Protein AF-A0A354ETJ1-F1 (afdb_monomer)

Structure (mmCIF, N/CA/C/O backbone):
data_AF-A0A354ETJ1-F1
#
_entry.id   AF-A0A354ETJ1-F1
#
loop_
_atom_site.group_PDB
_atom_site.id
_atom_site.type_symbol
_atom_site.label_atom_id
_atom_site.label_alt_id
_atom_site.label_comp_id
_atom_site.label_asym_id
_atom_site.label_entity_id
_atom_site.label_seq_id
_atom_site.pdbx_PDB_ins_code
_atom_site.Cartn_x
_atom_site.Cartn_y
_atom_site.Cartn_z
_atom_site.occupancy
_atom_site.B_iso_or_equiv
_atom_site.auth_seq_id
_atom_site.auth_comp_id
_atom_site.auth_asym_id
_atom_site.auth_atom_id
_atom_site.pdbx_PDB_model_num
ATOM 1 N N . ALA A 1 1 ? -0.574 1.636 36.560 1.00 66.94 1 ALA A N 1
ATOM 2 C CA . ALA A 1 1 ? 0.795 2.109 36.880 1.00 66.94 1 ALA A CA 1
ATOM 3 C C . ALA A 1 1 ? 1.538 2.657 35.653 1.00 66.94 1 ALA A C 1
ATOM 5 O O . ALA A 1 1 ? 1.958 3.806 35.694 1.00 66.94 1 ALA A O 1
ATOM 6 N N . VAL A 1 2 ? 1.663 1.895 34.552 1.00 75.62 2 VAL A N 1
ATOM 7 C CA . VAL A 1 2 ? 2.403 2.317 33.335 1.00 75.62 2 VAL A CA 1
ATOM 8 C C . VAL A 1 2 ? 1.869 3.621 32.722 1.00 75.62 2 VAL A C 1
ATOM 10 O O . VAL A 1 2 ? 2.660 4.523 32.442 1.00 75.62 2 VAL A O 1
ATOM 13 N N . ALA A 1 3 ? 0.542 3.750 32.593 1.00 74.56 3 ALA A N 1
ATOM 14 C CA . ALA A 1 3 ? -0.120 4.953 32.073 1.00 74.56 3 ALA A CA 1
ATOM 15 C C . ALA A 1 3 ? 0.137 6.213 32.924 1.00 74.56 3 ALA A C 1
ATOM 17 O O . ALA A 1 3 ? 0.314 7.301 32.391 1.00 74.56 3 ALA A O 1
ATOM 18 N N . ALA A 1 4 ? 0.193 6.064 34.252 1.00 79.81 4 ALA A N 1
ATOM 19 C CA . ALA A 1 4 ? 0.344 7.180 35.189 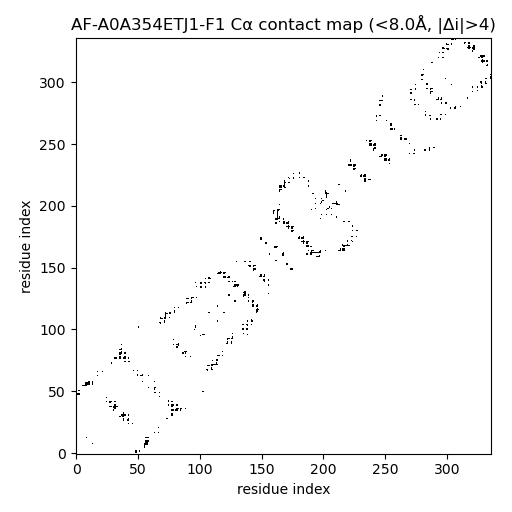1.00 79.81 4 ALA A CA 1
ATOM 20 C C . ALA A 1 4 ? 1.803 7.646 35.359 1.00 79.81 4 ALA A C 1
ATOM 22 O O . ALA A 1 4 ? 2.059 8.739 35.865 1.00 79.81 4 ALA A O 1
ATOM 23 N N . SER A 1 5 ? 2.776 6.821 34.961 1.00 81.00 5 SER A N 1
ATOM 24 C CA . SER A 1 5 ? 4.193 7.160 35.079 1.00 81.00 5 SER A CA 1
ATOM 25 C C . SER A 1 5 ? 4.581 8.262 34.091 1.00 81.00 5 SER A C 1
ATOM 27 O O . SER A 1 5 ? 4.226 8.212 32.918 1.00 81.00 5 SER A O 1
ATOM 29 N N . ARG A 1 6 ? 5.374 9.235 34.552 1.00 82.44 6 ARG A N 1
ATOM 30 C CA . ARG A 1 6 ? 5.962 10.301 33.716 1.00 82.44 6 ARG A CA 1
ATOM 31 C C . ARG A 1 6 ? 7.463 10.121 33.478 1.00 82.44 6 ARG A C 1
ATOM 33 O O . ARG A 1 6 ? 8.088 10.950 32.822 1.00 82.44 6 ARG A O 1
ATOM 40 N N . ALA A 1 7 ? 8.055 9.049 34.006 1.00 86.00 7 ALA A N 1
ATOM 41 C CA . ALA A 1 7 ? 9.491 8.814 33.907 1.00 86.00 7 ALA A CA 1
ATOM 42 C C . ALA A 1 7 ? 9.918 8.574 32.449 1.00 86.00 7 ALA A C 1
ATOM 44 O O . ALA A 1 7 ? 9.251 7.834 31.718 1.00 86.00 7 ALA A O 1
ATOM 45 N N . ARG A 1 8 ? 11.041 9.188 32.047 1.00 90.31 8 ARG A N 1
ATOM 46 C CA . ARG A 1 8 ? 11.704 8.898 30.767 1.00 90.31 8 ARG A CA 1
ATOM 47 C C . ARG A 1 8 ? 12.343 7.515 30.811 1.00 90.31 8 ARG A C 1
ATOM 49 O O . ARG A 1 8 ? 12.964 7.139 31.805 1.00 90.31 8 ARG A O 1
ATOM 56 N N . VAL A 1 9 ? 12.240 6.790 29.705 1.00 88.56 9 VAL A N 1
ATOM 57 C CA . VAL A 1 9 ? 12.810 5.453 29.537 1.00 88.56 9 VAL A CA 1
ATOM 58 C C . VAL A 1 9 ? 13.980 5.550 28.566 1.00 88.56 9 VAL A C 1
ATOM 60 O O . VAL A 1 9 ? 13.836 5.969 27.416 1.00 88.56 9 VAL A O 1
ATOM 63 N N . SER A 1 10 ? 15.173 5.201 29.047 1.00 89.12 10 SER A N 1
ATOM 64 C CA . SER A 1 10 ? 16.369 5.171 28.208 1.00 89.12 10 SER A CA 1
ATOM 65 C C . SER A 1 10 ? 16.333 3.972 27.261 1.00 89.12 10 SER A C 1
ATOM 67 O O . SER A 1 10 ? 15.730 2.944 27.565 1.00 89.12 10 SER A O 1
ATOM 69 N N . TRP A 1 11 ? 17.055 4.070 26.144 1.00 87.25 11 TRP A N 1
ATOM 70 C CA . TRP A 1 11 ? 17.150 2.990 25.156 1.00 87.25 11 TRP A CA 1
ATOM 71 C C . TRP A 1 11 ? 17.639 1.655 25.756 1.00 87.25 11 TRP A C 1
ATOM 73 O O . TRP A 1 11 ? 17.284 0.598 25.251 1.00 87.25 11 TRP A O 1
ATOM 83 N N . ARG A 1 12 ? 18.400 1.687 26.865 1.00 89.81 12 ARG A N 1
ATOM 84 C CA . ARG A 1 12 ? 18.874 0.487 27.581 1.00 89.81 12 ARG A CA 1
ATOM 85 C C . ARG A 1 12 ? 17.760 -0.271 28.305 1.00 89.81 12 ARG A C 1
ATOM 87 O O . ARG A 1 12 ? 17.848 -1.481 28.414 1.00 89.81 12 ARG A O 1
ATOM 94 N N . LYS A 1 13 ? 16.735 0.434 28.797 1.00 91.12 13 LYS A N 1
ATOM 95 C CA . LYS A 1 13 ? 15.577 -0.157 29.497 1.00 91.12 13 LYS A CA 1
ATOM 96 C C . LYS A 1 13 ? 14.415 -0.490 28.556 1.00 91.12 13 LYS A C 1
ATOM 98 O O . LYS A 1 13 ? 13.423 -1.069 28.980 1.00 91.12 13 LYS A O 1
ATOM 103 N N . ARG A 1 14 ? 14.518 -0.096 27.284 1.00 92.81 14 ARG A N 1
ATOM 104 C CA . ARG A 1 14 ? 13.486 -0.332 26.271 1.00 92.81 14 ARG A CA 1
ATOM 105 C C . ARG A 1 14 ? 13.210 -1.829 26.036 1.00 92.81 14 ARG A C 1
ATOM 107 O O . ARG A 1 14 ? 12.031 -2.152 25.978 1.00 92.81 14 ARG A O 1
ATOM 114 N N . PRO A 1 15 ? 14.206 -2.738 25.940 1.00 93.44 15 PRO A N 1
ATOM 115 C CA . PRO A 1 15 ? 13.923 -4.162 25.732 1.00 93.44 15 PRO A CA 1
ATOM 116 C C . PRO A 1 15 ? 13.088 -4.783 26.858 1.00 93.44 15 PRO A C 1
ATOM 118 O O . PRO A 1 15 ? 12.151 -5.524 26.581 1.00 93.44 15 PRO A O 1
ATOM 121 N N . ASP A 1 16 ? 13.380 -4.433 28.115 1.00 93.94 16 ASP A N 1
ATOM 122 C CA . ASP A 1 16 ? 12.606 -4.916 29.266 1.00 93.94 16 ASP A CA 1
ATOM 123 C C . ASP A 1 16 ? 11.182 -4.350 29.254 1.00 93.94 16 ASP A C 1
ATOM 125 O O . ASP A 1 16 ? 10.226 -5.097 29.420 1.00 93.94 16 ASP A O 1
ATOM 129 N N . LEU A 1 17 ? 11.022 -3.057 28.943 1.00 93.56 17 LEU A N 1
ATOM 130 C CA . LEU A 1 17 ? 9.699 -2.452 28.771 1.00 93.56 17 LEU A CA 1
ATOM 131 C C . LEU A 1 17 ? 8.883 -3.147 27.667 1.00 93.56 17 LEU A C 1
ATOM 133 O O . LEU A 1 17 ? 7.696 -3.387 27.855 1.00 93.56 17 LEU A O 1
ATOM 137 N N . ILE A 1 18 ? 9.494 -3.453 26.519 1.00 94.81 18 ILE A N 1
ATOM 138 C CA . ILE A 1 18 ? 8.820 -4.157 25.416 1.00 94.81 18 ILE A CA 1
ATOM 139 C C . ILE A 1 18 ? 8.390 -5.556 25.862 1.00 94.81 18 ILE A C 1
ATOM 141 O O . ILE A 1 18 ? 7.259 -5.958 25.585 1.00 94.81 18 ILE A O 1
ATOM 145 N N . ARG A 1 19 ? 9.253 -6.277 26.589 1.00 96.06 19 ARG A N 1
ATOM 146 C CA . ARG A 1 19 ? 8.913 -7.585 27.160 1.00 96.06 19 ARG A CA 1
ATOM 147 C C . ARG A 1 19 ? 7.712 -7.472 28.100 1.00 96.06 19 ARG A C 1
ATOM 149 O O . ARG A 1 19 ? 6.743 -8.200 27.915 1.00 96.06 19 ARG A O 1
ATOM 156 N N . ASP A 1 20 ? 7.733 -6.524 29.033 1.00 95.38 20 ASP A N 1
ATOM 157 C CA . ASP A 1 20 ? 6.637 -6.307 29.985 1.00 95.38 20 ASP A CA 1
ATOM 158 C C . ASP A 1 20 ? 5.320 -5.957 29.273 1.00 95.38 20 ASP A C 1
ATOM 160 O O . ASP A 1 20 ? 4.262 -6.489 29.607 1.00 95.38 20 ASP A O 1
ATOM 164 N N . LEU A 1 21 ? 5.370 -5.088 28.257 1.00 96.00 21 LEU A N 1
ATOM 165 C CA . LEU A 1 21 ? 4.198 -4.733 27.450 1.00 96.00 21 LEU A CA 1
ATOM 166 C C . LEU A 1 21 ? 3.651 -5.927 26.665 1.00 96.00 21 LEU A C 1
ATOM 168 O O . LEU A 1 21 ? 2.433 -6.035 26.526 1.00 96.00 21 LEU A O 1
ATOM 172 N N . SER A 1 22 ? 4.526 -6.815 26.190 1.00 95.75 22 SER A N 1
ATOM 173 C CA . SER A 1 22 ? 4.137 -8.037 25.481 1.00 95.75 22 SER A CA 1
ATOM 174 C C . SER A 1 22 ? 3.401 -8.997 26.416 1.00 95.75 22 SER A C 1
ATOM 176 O O . SER A 1 22 ? 2.298 -9.422 26.090 1.00 95.75 22 SER A O 1
ATOM 178 N N . VAL A 1 23 ? 3.924 -9.226 27.628 1.00 95.94 23 VAL A N 1
ATOM 179 C CA . VAL A 1 23 ? 3.238 -10.035 28.656 1.00 95.94 23 VAL A CA 1
ATOM 180 C C . VAL A 1 23 ? 1.879 -9.432 29.024 1.00 95.94 23 VAL A C 1
ATOM 182 O O . VAL A 1 23 ? 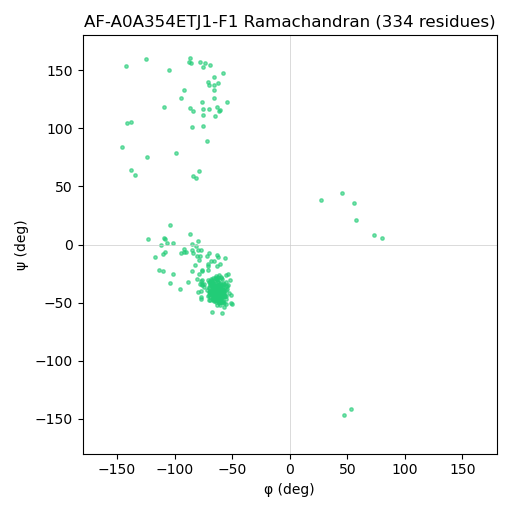0.884 -10.148 29.141 1.00 95.94 23 VAL A O 1
ATOM 185 N N . LEU A 1 24 ? 1.800 -8.104 29.173 1.00 95.19 24 LEU A N 1
ATOM 186 C CA . LEU A 1 24 ? 0.520 -7.430 29.411 1.00 95.19 24 LEU A CA 1
ATOM 187 C C . LEU A 1 24 ? -0.458 -7.642 28.248 1.00 95.19 24 LEU A C 1
ATOM 189 O O . LEU A 1 24 ? -1.636 -7.889 28.494 1.00 95.19 24 LEU A O 1
ATOM 193 N N . SER A 1 25 ? 0.019 -7.571 27.003 1.00 95.62 25 SER A N 1
ATOM 194 C CA . SER A 1 25 ? -0.804 -7.807 25.813 1.00 95.62 25 SER A CA 1
ATOM 195 C C . SER A 1 25 ? -1.346 -9.241 25.772 1.00 95.62 25 SER A C 1
ATOM 197 O O . SER A 1 25 ? -2.537 -9.428 25.539 1.00 95.62 25 SER A O 1
ATOM 199 N N . GLU A 1 26 ? -0.527 -10.248 26.097 1.00 95.38 26 GLU A N 1
ATOM 200 C CA . GLU A 1 26 ? -0.947 -11.660 26.190 1.00 95.38 26 GLU A CA 1
ATOM 201 C C . GLU A 1 26 ? -2.019 -11.892 27.270 1.00 95.38 26 GLU A C 1
ATOM 203 O O . GLU A 1 26 ? -2.981 -12.645 27.075 1.00 95.38 26 GLU A O 1
ATOM 208 N N . GLY A 1 27 ? -1.891 -11.212 28.413 1.00 95.25 27 GLY A N 1
ATOM 209 C CA . GLY A 1 27 ? -2.909 -11.237 29.462 1.00 95.25 27 GLY A CA 1
ATOM 210 C C . GLY A 1 27 ? -4.241 -10.645 28.989 1.00 95.25 27 GLY A C 1
ATOM 211 O O . GLY A 1 27 ? -5.300 -11.238 29.205 1.00 95.25 27 GLY A O 1
ATOM 212 N N . VAL A 1 28 ? -4.196 -9.505 28.291 1.00 95.81 28 VAL A N 1
ATOM 213 C CA . VAL A 1 28 ? -5.392 -8.869 27.713 1.00 95.81 28 VAL A CA 1
ATOM 214 C C . VAL A 1 28 ? -5.995 -9.714 26.585 1.00 95.81 28 VAL A C 1
ATOM 216 O O . VAL A 1 28 ? -7.216 -9.776 26.454 1.00 95.81 28 VAL A O 1
ATOM 219 N N . GLU A 1 29 ? -5.174 -10.408 25.802 1.00 94.25 29 GLU A N 1
ATOM 220 C CA . GLU A 1 29 ? -5.609 -11.378 24.793 1.00 94.25 29 GLU A CA 1
ATOM 221 C C . GLU A 1 29 ? -6.407 -12.522 25.411 1.00 94.25 29 GLU A C 1
ATOM 223 O O . GLU A 1 29 ? -7.501 -12.848 24.954 1.00 94.25 29 GLU A O 1
ATOM 228 N N . THR A 1 30 ? -5.918 -13.073 26.518 1.00 94.81 30 THR A N 1
ATOM 229 C CA . THR A 1 30 ? -6.651 -14.108 27.250 1.00 94.81 30 THR A CA 1
ATOM 230 C C . THR A 1 30 ? -7.997 -13.590 27.758 1.00 94.81 30 THR A C 1
ATOM 232 O O . THR A 1 30 ? -9.006 -14.276 27.601 1.00 94.81 30 THR A O 1
ATOM 235 N N . LEU A 1 31 ? -8.047 -12.362 28.290 1.00 94.56 31 LEU A N 1
ATOM 236 C CA . LEU A 1 31 ? -9.305 -11.736 28.704 1.00 94.56 31 LEU A CA 1
ATOM 237 C C . LEU A 1 31 ? -10.259 -11.514 27.520 1.00 94.56 31 LEU A C 1
ATOM 239 O O . LEU A 1 31 ? -11.441 -11.798 27.652 1.00 94.56 31 LEU A O 1
ATOM 243 N N . SER A 1 32 ? -9.747 -11.076 26.366 1.00 93.38 32 SER A N 1
ATOM 244 C CA . SER A 1 32 ? -10.538 -10.847 25.142 1.00 93.38 32 SER A CA 1
ATOM 245 C C . SER A 1 32 ? -11.269 -12.105 24.674 1.00 93.38 32 SER A C 1
ATOM 247 O O . SER A 1 32 ? -12.385 -12.013 24.177 1.00 93.38 32 SER A O 1
ATOM 249 N N . ARG A 1 33 ? -10.680 -13.289 24.886 1.00 91.44 33 ARG A N 1
ATOM 250 C CA . ARG A 1 33 ? -11.327 -14.570 24.565 1.00 91.44 33 ARG A CA 1
ATOM 251 C C . ARG A 1 33 ? -12.378 -15.006 25.585 1.00 91.44 33 ARG A C 1
ATOM 253 O O . ARG A 1 33 ? -13.337 -15.668 25.210 1.00 91.44 33 ARG A O 1
ATOM 260 N N . LEU A 1 34 ? -12.177 -14.693 26.865 1.00 94.69 34 LEU A N 1
ATOM 261 C CA . LEU A 1 34 ? -13.053 -15.145 27.956 1.00 94.69 34 LEU A CA 1
ATOM 262 C C . LEU A 1 34 ? -14.230 -14.195 28.212 1.00 94.69 34 LEU A C 1
ATOM 264 O O . LEU A 1 34 ? -15.297 -14.641 28.621 1.00 94.69 34 LEU A O 1
ATOM 268 N N . ALA A 1 35 ? -14.019 -12.899 27.994 1.00 95.06 35 ALA A N 1
ATOM 269 C CA . ALA A 1 35 ? -14.975 -11.826 28.229 1.00 95.06 35 ALA A CA 1
ATOM 270 C C . ALA A 1 35 ? -14.778 -10.743 27.148 1.00 95.06 35 ALA A C 1
ATOM 272 O O . ALA A 1 35 ? -14.022 -9.793 27.367 1.00 95.06 35 ALA A O 1
ATOM 273 N N . PRO A 1 36 ? -15.380 -10.901 25.950 1.00 94.31 36 PRO A N 1
ATOM 274 C CA . PRO A 1 36 ? -15.091 -10.047 24.794 1.00 94.31 36 PRO A CA 1
ATOM 275 C C . PRO A 1 36 ? -15.292 -8.548 25.044 1.00 94.31 36 PRO A C 1
ATOM 277 O O . PRO A 1 36 ? -14.413 -7.757 24.700 1.00 94.31 36 PRO A O 1
ATOM 280 N N . ALA A 1 37 ? -16.393 -8.158 25.696 1.00 92.62 37 ALA A N 1
ATOM 281 C CA . ALA A 1 37 ? -16.71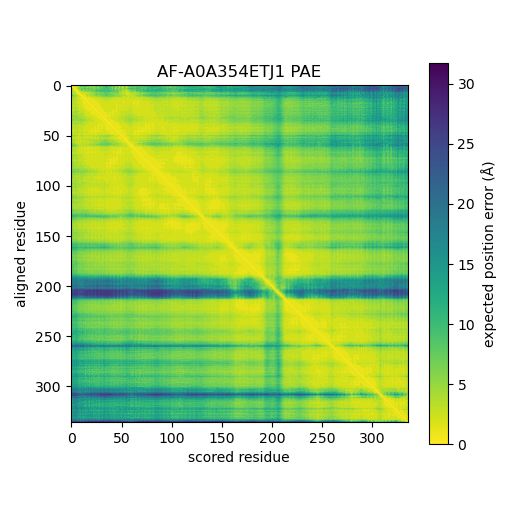3 -6.760 25.988 1.00 92.62 37 ALA A CA 1
ATOM 282 C C . ALA A 1 37 ? -15.676 -6.108 26.922 1.00 92.62 37 ALA A C 1
ATOM 284 O O . ALA A 1 37 ? -15.089 -5.074 26.599 1.00 92.62 37 ALA A O 1
ATOM 285 N N . GLU A 1 38 ? -15.365 -6.726 28.063 1.00 94.50 38 GLU A N 1
ATOM 286 C CA . GLU A 1 38 ? -14.335 -6.218 28.971 1.00 94.50 38 GLU A CA 1
ATOM 287 C C . GLU A 1 38 ? -12.939 -6.295 28.348 1.00 94.50 38 GLU A C 1
ATOM 289 O O . GLU A 1 38 ? -12.102 -5.410 28.547 1.00 94.50 38 GLU A O 1
ATOM 294 N N . GLY A 1 39 ? -12.672 -7.356 27.591 1.00 95.56 39 GLY A N 1
ATOM 295 C CA . GLY A 1 39 ? -11.391 -7.606 26.957 1.00 95.56 39 GLY A CA 1
ATOM 296 C C . GLY A 1 39 ? -11.037 -6.577 25.891 1.00 95.56 39 GLY A C 1
ATOM 297 O O . GLY A 1 39 ? -9.912 -6.073 25.915 1.00 95.56 39 GLY A O 1
ATOM 298 N N . VAL A 1 40 ? -11.979 -6.187 25.022 1.00 96.56 40 VAL A N 1
ATOM 299 C CA . VAL A 1 40 ? -11.730 -5.125 24.032 1.00 96.56 40 VAL A CA 1
ATOM 300 C C . VAL A 1 40 ? -11.486 -3.779 24.712 1.00 96.56 40 VAL A C 1
ATOM 302 O O . VAL A 1 40 ? -10.525 -3.098 24.363 1.00 96.56 40 VAL A O 1
ATOM 305 N N . VAL A 1 41 ? -12.237 -3.435 25.765 1.00 95.38 41 VAL A N 1
ATOM 306 C CA . VAL A 1 41 ? -12.009 -2.196 26.532 1.00 95.38 41 VAL A CA 1
ATOM 307 C C . VAL A 1 41 ? -10.610 -2.194 27.158 1.00 95.38 41 VAL A C 1
ATOM 309 O O . VAL A 1 41 ? -9.897 -1.187 27.128 1.00 95.38 41 VAL A O 1
ATOM 312 N N . ARG A 1 42 ? -10.155 -3.336 27.693 1.00 96.25 42 ARG A N 1
ATOM 313 C CA . ARG A 1 42 ? -8.778 -3.475 28.198 1.00 96.25 42 ARG A CA 1
ATOM 314 C C . ARG A 1 42 ? -7.736 -3.429 27.086 1.00 96.25 42 ARG A C 1
ATOM 316 O O . ARG A 1 42 ? -6.653 -2.891 27.319 1.00 96.25 42 ARG A O 1
ATOM 323 N N . ARG A 1 43 ? -8.043 -3.943 25.895 1.00 97.12 43 ARG A N 1
ATOM 324 C CA . ARG A 1 43 ? -7.163 -3.854 24.724 1.00 97.12 43 ARG A CA 1
ATOM 325 C C . ARG A 1 43 ? -6.994 -2.416 24.275 1.00 97.12 43 ARG A C 1
ATOM 327 O O . ARG A 1 43 ? -5.857 -1.983 24.132 1.00 97.12 43 ARG A O 1
ATOM 334 N N . MET A 1 44 ? -8.082 -1.667 24.145 1.00 96.25 44 MET A N 1
ATOM 335 C CA . MET A 1 44 ? -8.046 -0.237 23.834 1.00 96.25 44 MET A CA 1
ATOM 336 C C . MET A 1 44 ? -7.182 0.512 24.851 1.00 96.25 44 MET A C 1
ATOM 338 O O . MET A 1 44 ? -6.243 1.200 24.467 1.00 96.25 44 MET A O 1
ATOM 342 N N . ALA A 1 45 ? -7.374 0.254 26.149 1.00 94.56 45 ALA A N 1
ATOM 343 C CA . ALA A 1 45 ? -6.551 0.859 27.195 1.00 94.56 45 ALA A CA 1
ATOM 344 C C . ALA A 1 45 ? -5.056 0.483 27.106 1.00 94.56 45 ALA A C 1
ATOM 346 O O . ALA A 1 45 ? -4.199 1.286 27.480 1.00 94.56 45 ALA A O 1
ATOM 347 N N . TRP A 1 46 ? -4.720 -0.726 26.636 1.00 96.88 46 TRP A N 1
ATOM 348 C CA . TRP A 1 46 ? -3.333 -1.102 26.345 1.00 96.88 46 TRP A CA 1
ATOM 349 C C . TRP A 1 46 ? -2.795 -0.288 25.164 1.00 96.88 46 TRP A C 1
ATOM 351 O O . TRP A 1 46 ? -1.711 0.278 25.275 1.00 96.88 46 TRP A O 1
ATOM 361 N N . PHE A 1 47 ? -3.567 -0.153 24.084 1.00 96.62 47 PHE A N 1
ATOM 362 C CA . PHE A 1 47 ? -3.221 0.649 22.908 1.00 96.62 47 PHE A CA 1
ATOM 363 C C . PHE A 1 47 ? -3.056 2.143 23.225 1.00 96.62 47 PHE A C 1
ATOM 365 O O . PHE A 1 47 ? -2.108 2.768 22.747 1.00 96.62 47 PHE A O 1
ATOM 372 N N . ASP A 1 48 ? -3.871 2.696 24.122 1.00 92.31 48 ASP A N 1
ATOM 373 C CA . ASP A 1 48 ? -3.771 4.086 24.583 1.00 92.31 48 ASP A CA 1
ATOM 374 C C . ASP A 1 48 ? -2.448 4.384 25.317 1.00 92.31 48 ASP A C 1
ATOM 376 O O . ASP A 1 48 ? -2.014 5.541 25.404 1.00 92.31 48 ASP A O 1
ATOM 380 N N . LEU A 1 49 ? -1.727 3.354 25.792 1.00 94.50 49 LEU A N 1
ATOM 381 C CA . LEU A 1 49 ? -0.373 3.524 26.333 1.00 94.50 49 LEU A CA 1
ATOM 382 C C . LEU A 1 49 ? 0.604 4.061 25.279 1.00 94.50 49 LEU A C 1
ATOM 384 O O . LEU A 1 49 ? 1.580 4.722 25.647 1.00 94.50 49 LEU A O 1
ATOM 388 N N . PHE A 1 50 ? 0.352 3.807 23.990 1.00 94.00 50 PHE A N 1
ATOM 389 C CA . PHE A 1 50 ? 1.233 4.159 22.879 1.00 94.00 50 PHE A CA 1
ATOM 390 C C . PHE A 1 50 ? 1.679 5.623 22.923 1.00 94.00 50 PHE A C 1
ATOM 392 O O . PHE A 1 50 ? 2.879 5.906 22.912 1.00 94.00 50 PHE A O 1
ATOM 399 N N . ARG A 1 51 ? 0.734 6.562 23.047 1.00 87.50 51 ARG A N 1
ATOM 400 C CA . ARG A 1 51 ? 1.025 8.004 23.062 1.00 87.50 51 ARG A CA 1
ATOM 401 C C . ARG A 1 51 ? 1.937 8.388 24.220 1.00 87.50 51 ARG A C 1
ATOM 403 O O . ARG A 1 51 ? 2.916 9.112 24.049 1.00 87.50 51 ARG A O 1
ATOM 410 N N . GLY A 1 52 ? 1.611 7.899 25.414 1.00 90.75 52 GLY A N 1
ATOM 411 C CA . GLY A 1 52 ? 2.405 8.178 26.602 1.00 90.75 52 GLY A CA 1
ATOM 412 C C . GLY A 1 52 ? 3.810 7.590 26.494 1.00 90.75 52 GLY A C 1
ATOM 413 O O . GLY A 1 52 ? 4.762 8.183 26.999 1.00 90.75 52 GLY A O 1
ATOM 414 N N . LEU A 1 53 ? 3.960 6.430 25.857 1.00 92.62 53 LEU A N 1
ATOM 415 C CA . LEU A 1 53 ? 5.240 5.742 25.719 1.00 92.62 53 LEU A CA 1
ATOM 416 C C . LEU A 1 53 ? 6.129 6.370 24.645 1.00 92.62 53 LEU A C 1
ATOM 418 O O . LEU A 1 53 ? 7.297 6.631 24.925 1.00 92.62 53 LEU A O 1
ATOM 422 N N . THR A 1 54 ? 5.599 6.696 23.468 1.00 89.12 54 THR A N 1
ATOM 423 C CA . THR A 1 54 ? 6.390 7.301 22.378 1.00 89.12 54 THR A CA 1
ATOM 424 C C . THR A 1 54 ? 6.978 8.660 22.744 1.00 89.12 54 THR A C 1
ATOM 426 O O . THR A 1 54 ? 8.062 9.007 22.289 1.00 89.12 54 THR A O 1
ATOM 429 N N . GLN A 1 55 ? 6.330 9.407 23.639 1.00 89.38 55 GLN A N 1
ATOM 430 C CA . GLN A 1 55 ? 6.864 10.672 24.153 1.00 89.38 55 GLN A CA 1
ATOM 431 C C . GLN A 1 55 ? 7.987 10.496 25.189 1.00 89.38 55 GLN A C 1
ATOM 433 O O . GLN A 1 55 ? 8.760 11.424 25.439 1.00 89.38 55 GLN A O 1
ATOM 438 N N . ARG A 1 56 ? 8.072 9.332 25.844 1.00 91.56 56 ARG A N 1
ATOM 439 C CA . ARG A 1 56 ? 8.952 9.110 27.007 1.00 91.56 56 ARG A CA 1
ATOM 440 C C . ARG A 1 56 ? 10.084 8.128 26.747 1.00 91.56 56 ARG A C 1
ATOM 442 O O . ARG A 1 56 ? 11.074 8.162 27.483 1.00 91.56 56 ARG A O 1
ATOM 449 N N . VAL A 1 57 ? 9.948 7.256 25.755 1.00 92.25 57 VAL A N 1
ATOM 450 C CA . VAL A 1 57 ? 10.942 6.243 25.400 1.00 92.25 57 VAL A CA 1
ATOM 451 C C . VAL A 1 57 ? 11.836 6.783 24.289 1.00 92.25 57 VAL A C 1
ATOM 453 O O . VAL A 1 57 ? 11.361 7.195 23.237 1.00 92.25 57 VAL A O 1
ATOM 456 N N . LYS A 1 58 ? 13.156 6.756 24.499 1.00 89.62 58 LYS A N 1
ATOM 457 C CA . LYS A 1 58 ? 14.107 7.013 23.409 1.00 89.62 58 LYS A CA 1
ATOM 458 C C . LYS A 1 58 ? 14.164 5.786 22.498 1.00 89.62 58 LYS A C 1
ATOM 460 O O . LYS A 1 58 ? 14.835 4.813 22.844 1.00 89.62 58 LYS A O 1
ATOM 465 N N . ASP A 1 59 ? 13.494 5.859 21.352 1.00 88.00 59 ASP A N 1
ATOM 466 C CA . ASP A 1 59 ? 13.296 4.723 20.450 1.00 88.00 59 ASP A CA 1
ATOM 467 C C . ASP A 1 59 ? 13.792 4.994 19.013 1.00 88.00 59 ASP A C 1
ATOM 469 O O . ASP A 1 59 ? 13.001 5.238 18.107 1.00 88.00 59 ASP A O 1
ATOM 473 N N . PRO A 1 60 ? 15.117 4.975 18.775 1.00 86.38 60 PRO A N 1
ATOM 474 C CA . PRO A 1 60 ? 15.689 5.315 17.468 1.00 86.38 60 PRO A CA 1
ATOM 475 C C . PRO A 1 60 ? 15.373 4.295 16.365 1.00 86.38 60 PRO A C 1
ATOM 477 O O . PRO A 1 60 ? 15.617 4.582 15.200 1.00 86.38 60 PRO A O 1
ATOM 480 N N . ARG A 1 61 ? 14.890 3.104 16.733 1.00 87.62 61 ARG A N 1
ATOM 481 C CA . ARG A 1 61 ? 14.551 2.015 15.807 1.00 87.62 61 ARG A CA 1
ATOM 482 C C . ARG A 1 61 ? 13.044 1.780 15.687 1.00 87.62 61 ARG A C 1
ATOM 484 O O . ARG A 1 61 ? 12.667 0.816 15.049 1.00 87.62 61 ARG A O 1
ATOM 491 N N . ALA A 1 62 ? 12.221 2.626 16.310 1.00 91.88 62 ALA A N 1
ATOM 492 C CA . ALA A 1 62 ? 10.763 2.504 16.311 1.00 91.88 62 ALA A CA 1
ATOM 493 C C . ALA A 1 62 ? 10.208 1.164 16.859 1.00 91.88 62 ALA A C 1
ATOM 495 O O . ALA A 1 62 ? 9.048 0.847 16.633 1.00 91.88 62 ALA A O 1
ATOM 496 N N . GLU A 1 63 ? 10.974 0.414 17.661 1.00 94.19 63 GLU A N 1
ATOM 497 C CA . GLU A 1 63 ? 10.571 -0.906 18.182 1.00 94.19 63 GLU A CA 1
ATOM 498 C C . GLU A 1 63 ? 9.334 -0.840 19.096 1.00 94.19 63 GLU A C 1
ATOM 500 O O . GLU A 1 63 ? 8.549 -1.784 19.169 1.00 94.19 63 GLU A O 1
ATOM 505 N N . VAL A 1 64 ? 9.132 0.278 19.802 1.00 93.75 64 VAL A N 1
ATOM 506 C CA . VAL A 1 64 ? 7.896 0.500 20.561 1.00 93.75 64 VAL A CA 1
ATOM 507 C C . VAL A 1 64 ? 6.744 0.708 19.593 1.00 93.75 64 VAL A C 1
ATOM 509 O O . VAL A 1 64 ? 5.684 0.134 19.793 1.00 93.75 64 VAL A O 1
ATOM 512 N N . ALA A 1 65 ? 6.926 1.512 18.547 1.00 92.56 65 ALA A N 1
ATOM 513 C CA . ALA A 1 65 ? 5.882 1.751 17.559 1.00 92.56 65 ALA A CA 1
ATOM 514 C C . ALA A 1 65 ? 5.475 0.463 16.830 1.00 92.56 65 ALA A C 1
ATOM 516 O O . ALA A 1 65 ? 4.267 0.229 16.701 1.00 92.56 65 ALA A O 1
ATOM 517 N N . ASP A 1 66 ? 6.453 -0.366 16.469 1.00 94.94 66 ASP A N 1
ATOM 518 C CA . ASP A 1 66 ? 6.283 -1.665 15.817 1.00 94.94 66 ASP A CA 1
ATOM 519 C C . ASP A 1 66 ? 5.509 -2.655 16.692 1.00 94.94 66 ASP A C 1
ATOM 521 O O . ASP A 1 66 ? 4.657 -3.379 16.180 1.00 94.94 66 ASP A O 1
ATOM 525 N N . LEU A 1 67 ? 5.736 -2.662 18.013 1.00 96.00 67 LEU A N 1
ATOM 526 C CA . LEU A 1 67 ? 4.993 -3.519 18.947 1.00 96.00 67 LEU A CA 1
ATOM 527 C C . LEU A 1 67 ? 3.477 -3.269 18.864 1.00 96.00 67 LEU A C 1
ATOM 529 O O . LEU A 1 67 ? 2.686 -4.209 18.829 1.00 96.00 67 LEU A O 1
ATOM 533 N N . PHE A 1 68 ? 3.068 -2.000 18.822 1.00 96.56 68 PHE A N 1
ATOM 534 C CA . PHE A 1 68 ? 1.653 -1.631 18.724 1.00 96.56 68 PHE A CA 1
ATOM 535 C C . PHE A 1 68 ? 1.085 -1.863 17.317 1.00 96.56 68 PHE A C 1
ATOM 537 O O . PHE A 1 68 ? -0.065 -2.269 17.198 1.00 96.56 68 PHE A O 1
ATOM 544 N N . GLU A 1 69 ? 1.858 -1.625 16.252 1.00 95.38 69 GLU A N 1
ATOM 545 C CA . GLU A 1 69 ? 1.405 -1.916 14.880 1.00 95.38 69 GLU A CA 1
ATOM 546 C C . GLU A 1 69 ? 1.240 -3.418 14.646 1.00 95.38 69 GLU A C 1
ATOM 548 O O . GLU A 1 69 ? 0.189 -3.851 14.184 1.00 95.38 69 GLU A O 1
ATOM 553 N N . THR A 1 70 ? 2.213 -4.224 15.068 1.00 96.19 70 THR A N 1
ATOM 554 C CA . THR A 1 70 ? 2.150 -5.691 14.983 1.00 96.19 70 THR A CA 1
ATOM 555 C C . THR A 1 70 ? 1.020 -6.263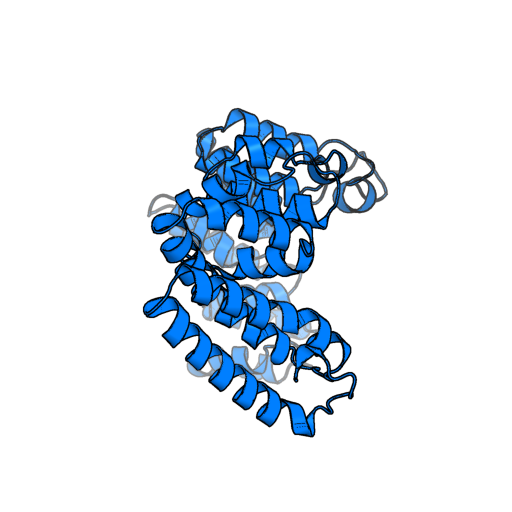 15.842 1.00 96.19 70 THR A C 1
ATOM 557 O O . THR A 1 70 ? 0.451 -7.300 15.513 1.00 96.19 70 THR A O 1
ATOM 560 N N . GLY A 1 71 ? 0.658 -5.583 16.934 1.00 96.31 71 GLY A N 1
ATOM 561 C CA . GLY A 1 71 ? -0.483 -5.951 17.771 1.00 96.31 71 GLY A CA 1
ATOM 562 C C . GLY A 1 71 ? -1.847 -5.532 17.214 1.00 96.31 71 GLY A C 1
ATOM 563 O O . GLY A 1 71 ? -2.865 -5.989 17.736 1.00 96.31 71 GLY A O 1
ATOM 564 N N . ALA A 1 72 ? -1.911 -4.660 16.199 1.00 97.69 72 ALA A N 1
ATOM 565 C CA . ALA A 1 72 ? -3.172 -4.105 15.701 1.00 97.69 72 ALA A CA 1
ATOM 566 C C . ALA A 1 72 ? -4.176 -5.174 15.227 1.00 97.69 72 ALA A C 1
ATOM 568 O O . ALA A 1 72 ? -5.353 -5.036 15.560 1.00 97.69 72 ALA A O 1
ATOM 569 N N . PRO A 1 73 ? -3.775 -6.271 14.552 1.00 97.88 73 PRO A N 1
ATOM 570 C CA . PRO A 1 73 ? -4.708 -7.342 14.209 1.00 97.88 73 PRO A CA 1
ATOM 571 C C . PRO A 1 73 ? -5.466 -7.910 15.420 1.00 97.88 73 PRO A C 1
ATOM 573 O O . PRO A 1 73 ? -6.667 -8.151 15.333 1.00 97.88 73 PRO A O 1
ATOM 576 N N . ALA A 1 74 ? -4.812 -8.045 16.577 1.00 96.56 74 ALA A N 1
ATOM 577 C CA . ALA A 1 74 ? -5.454 -8.555 17.789 1.00 96.56 74 ALA A CA 1
ATOM 578 C C . ALA A 1 74 ? -6.461 -7.559 18.399 1.00 96.56 74 ALA A C 1
ATOM 580 O O . ALA A 1 74 ? -7.457 -7.976 18.989 1.00 96.56 74 ALA A O 1
ATOM 581 N N . LEU A 1 75 ? -6.242 -6.244 18.236 1.00 97.56 75 LEU A N 1
ATOM 582 C CA . LEU A 1 75 ? -7.242 -5.227 18.589 1.00 97.56 75 LEU A CA 1
ATOM 583 C C . LEU A 1 75 ? -8.516 -5.409 17.770 1.00 97.56 75 LEU A C 1
ATOM 585 O O . LEU A 1 75 ? -9.604 -5.435 18.340 1.00 97.56 75 LEU A O 1
ATOM 589 N N . TRP A 1 76 ? -8.380 -5.560 16.454 1.00 97.69 76 TRP A N 1
ATOM 590 C CA . TRP A 1 76 ? -9.533 -5.637 15.562 1.00 97.69 76 TRP A CA 1
ATOM 591 C C . TRP A 1 76 ? -10.260 -6.979 15.639 1.00 97.69 76 TRP A C 1
ATOM 593 O O . TRP A 1 76 ? -11.483 -6.984 15.603 1.00 97.69 76 TRP A O 1
ATOM 603 N N . GLN A 1 77 ? -9.550 -8.089 15.864 1.00 96.75 77 GLN A N 1
ATOM 604 C CA . GLN A 1 77 ? -10.175 -9.386 16.164 1.00 96.75 77 GLN A CA 1
ATOM 605 C C . GLN A 1 77 ? -11.002 -9.338 17.453 1.00 96.75 77 GLN A C 1
ATOM 607 O O . GLN A 1 77 ? -12.140 -9.805 17.479 1.00 96.75 77 GLN A O 1
ATOM 612 N N . ALA A 1 78 ? -10.450 -8.748 18.520 1.00 97.00 78 ALA A N 1
ATOM 613 C CA . ALA A 1 78 ? -11.178 -8.578 19.773 1.00 97.00 78 ALA A CA 1
ATOM 614 C C . ALA A 1 78 ? -12.382 -7.638 19.605 1.00 97.00 78 ALA A C 1
ATOM 616 O O . ALA A 1 78 ? -13.449 -7.913 20.147 1.00 97.00 78 ALA A O 1
ATOM 617 N N . ALA A 1 79 ? -12.225 -6.557 18.834 1.00 97.56 79 ALA A N 1
ATOM 618 C CA . ALA A 1 79 ? -13.305 -5.630 18.518 1.00 97.56 79 ALA A CA 1
ATOM 619 C C . ALA A 1 79 ? -14.435 -6.299 17.730 1.00 97.56 79 ALA A C 1
ATOM 621 O O . ALA A 1 79 ? -15.591 -6.136 18.100 1.00 97.56 79 ALA A O 1
ATOM 622 N N . ASP A 1 80 ? -14.120 -7.081 16.697 1.00 97.25 80 ASP A N 1
ATOM 623 C CA . ASP A 1 80 ? -15.117 -7.785 15.885 1.00 97.25 80 ASP A CA 1
ATOM 624 C C . ASP A 1 80 ? -15.925 -8.770 16.744 1.00 97.25 80 ASP A C 1
ATOM 626 O O . ASP A 1 80 ? -17.154 -8.710 16.768 1.00 97.25 80 ASP A O 1
ATOM 630 N N . ALA A 1 81 ? -15.244 -9.592 17.550 1.00 95.69 81 ALA A N 1
ATOM 631 C CA . ALA A 1 81 ? -15.899 -10.523 18.469 1.00 95.69 81 ALA A CA 1
ATOM 632 C C . ALA A 1 81 ? -16.768 -9.808 19.521 1.00 95.69 81 ALA A C 1
ATOM 634 O O . ALA A 1 81 ? -17.876 -10.254 19.822 1.00 95.69 81 ALA A O 1
ATOM 635 N N . ALA A 1 82 ? -16.286 -8.693 20.077 1.00 96.94 82 ALA A N 1
ATOM 636 C CA . ALA A 1 82 ? -17.021 -7.924 21.076 1.00 96.94 82 ALA A CA 1
ATOM 637 C C . ALA A 1 82 ? -18.247 -7.216 20.483 1.00 96.94 82 ALA A C 1
ATOM 639 O O . ALA A 1 82 ? -1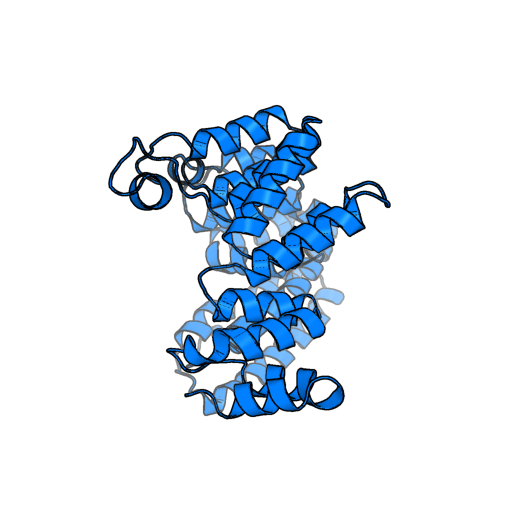9.306 -7.252 21.098 1.00 96.94 82 ALA A O 1
ATOM 640 N N . VAL A 1 83 ? -18.136 -6.635 19.284 1.00 97.12 83 VAL A N 1
ATOM 641 C CA . VAL A 1 83 ? -19.255 -5.981 18.581 1.00 97.12 83 VAL A CA 1
ATOM 642 C C . VAL A 1 83 ? -20.320 -6.994 18.153 1.00 97.12 83 VAL A C 1
ATOM 644 O O . VAL A 1 83 ? -21.508 -6.683 18.200 1.00 97.12 83 VAL A O 1
ATOM 647 N N . GLN A 1 84 ? -19.925 -8.213 17.771 1.00 94.19 84 GLN A N 1
ATOM 648 C CA . GLN A 1 84 ? -20.878 -9.292 17.486 1.00 94.19 84 GLN A CA 1
ATOM 649 C C . GLN A 1 84 ? -21.645 -9.743 18.738 1.00 94.19 84 GLN A C 1
ATOM 651 O O . GLN A 1 84 ? -22.819 -10.096 18.638 1.00 94.19 84 GLN A O 1
ATOM 656 N N . ALA A 1 85 ? -20.997 -9.737 19.907 1.00 94.31 85 ALA A N 1
ATOM 657 C CA . ALA A 1 85 ? -21.631 -10.089 21.176 1.00 94.31 85 ALA A CA 1
ATOM 658 C C . ALA A 1 85 ? -22.510 -8.955 21.736 1.00 94.31 85 ALA A C 1
ATOM 660 O O . ALA A 1 85 ? -23.590 -9.221 22.261 1.00 94.31 85 ALA A O 1
ATOM 661 N N . ASP A 1 86 ? -22.052 -7.708 21.616 1.00 95.25 86 ASP A N 1
ATOM 662 C CA . ASP A 1 86 ? -22.748 -6.502 22.056 1.00 95.25 86 ASP A CA 1
ATOM 663 C C . ASP A 1 86 ? -22.532 -5.352 21.046 1.00 95.25 86 ASP A C 1
ATOM 665 O O . ASP A 1 86 ? -21.469 -4.718 21.028 1.00 95.25 86 ASP A O 1
ATOM 669 N N . PRO A 1 87 ? -23.548 -5.026 20.223 1.00 93.69 87 PRO A N 1
ATOM 670 C CA . PRO A 1 87 ? -23.457 -3.960 19.228 1.00 93.69 87 PRO A CA 1
ATOM 671 C C . PRO A 1 87 ? -23.172 -2.558 19.786 1.00 93.69 87 PRO A C 1
ATOM 673 O O . PRO A 1 87 ? -22.781 -1.687 19.000 1.00 93.69 87 PRO A O 1
ATOM 676 N N . ALA A 1 88 ? -23.360 -2.319 21.093 1.00 93.94 88 ALA A N 1
ATOM 677 C CA . ALA A 1 88 ? -23.053 -1.041 21.742 1.00 93.94 88 ALA A CA 1
ATOM 678 C C . ALA A 1 88 ? -21.538 -0.783 21.853 1.00 93.94 88 ALA A C 1
ATOM 680 O O . ALA A 1 88 ? -21.098 0.364 21.906 1.00 93.94 88 ALA A O 1
ATOM 681 N N . ILE A 1 89 ? -20.709 -1.834 21.798 1.00 96.69 89 ILE A N 1
ATOM 682 C CA . ILE A 1 89 ? -19.242 -1.714 21.787 1.00 96.69 89 ILE A CA 1
ATOM 683 C C . ILE A 1 89 ? -18.746 -0.894 20.586 1.00 96.69 89 ILE A C 1
ATOM 685 O O . ILE A 1 89 ? -17.707 -0.236 20.671 1.00 96.69 89 ILE A O 1
ATOM 689 N N . ALA A 1 90 ? -19.491 -0.893 19.476 1.00 96.12 90 ALA A N 1
ATOM 690 C CA . ALA A 1 90 ? -19.146 -0.106 18.297 1.00 96.12 90 ALA A CA 1
ATOM 691 C C . ALA A 1 90 ? -19.103 1.402 18.593 1.00 96.12 90 ALA A C 1
ATOM 693 O O . ALA A 1 90 ? -18.205 2.083 18.103 1.00 96.12 90 ALA A O 1
ATOM 694 N N . GLU A 1 91 ? -20.014 1.907 19.430 1.00 95.81 91 GLU A N 1
ATOM 695 C CA . GLU A 1 91 ? -20.051 3.320 19.830 1.00 95.81 91 GLU A CA 1
ATOM 696 C C . GLU A 1 91 ? -18.831 3.670 20.690 1.00 95.81 91 GLU A C 1
ATOM 698 O O . GLU A 1 91 ? -18.156 4.664 20.442 1.00 95.81 91 GLU A O 1
ATOM 703 N N . ILE A 1 92 ? -18.456 2.787 21.622 1.00 96.25 92 ILE A N 1
ATOM 704 C CA . ILE A 1 92 ? -17.262 2.958 22.467 1.00 96.25 92 ILE A CA 1
ATOM 705 C C . ILE A 1 92 ? -15.981 2.992 21.617 1.00 96.25 92 ILE A C 1
ATOM 707 O O . ILE A 1 92 ? -15.078 3.798 21.861 1.00 96.25 92 ILE A O 1
ATOM 711 N N . LEU A 1 93 ? -15.885 2.123 20.607 1.00 96.62 93 LEU A N 1
ATOM 712 C CA . LEU A 1 93 ? -14.771 2.128 19.657 1.00 96.62 93 LEU A CA 1
ATOM 713 C C . LEU A 1 93 ? -14.756 3.410 18.818 1.00 96.62 93 LEU A C 1
ATOM 715 O O . LEU A 1 93 ? -13.691 4.007 18.652 1.00 96.62 93 LEU A O 1
ATOM 719 N N . ALA A 1 94 ? -15.913 3.848 18.318 1.00 96.25 94 ALA A N 1
ATOM 720 C CA . ALA A 1 94 ? -16.038 5.082 17.551 1.00 96.25 94 ALA A CA 1
ATOM 721 C C . ALA A 1 94 ? -15.620 6.308 18.380 1.00 96.25 94 ALA A C 1
ATOM 723 O O . ALA A 1 94 ? -14.848 7.136 17.896 1.00 96.25 94 ALA A O 1
ATOM 724 N N . ASP A 1 95 ? -16.025 6.393 19.647 1.00 96.19 95 ASP A N 1
ATOM 725 C CA . ASP A 1 95 ? -15.610 7.456 20.569 1.00 96.19 95 ASP A CA 1
ATOM 726 C C . ASP A 1 95 ? -14.090 7.478 20.780 1.00 96.19 95 ASP A C 1
ATOM 728 O O . ASP A 1 95 ? -13.458 8.539 20.741 1.00 96.19 95 ASP A O 1
ATOM 732 N N . ALA A 1 96 ? -13.464 6.311 20.948 1.00 95.62 96 ALA A N 1
ATOM 733 C CA . ALA A 1 96 ? -12.014 6.222 21.106 1.00 95.62 96 ALA A CA 1
ATOM 734 C C . ALA A 1 96 ? -11.259 6.637 19.831 1.00 95.62 96 ALA A C 1
ATOM 736 O O . ALA A 1 96 ? -10.255 7.357 19.897 1.00 95.62 96 ALA A O 1
ATOM 737 N N . VAL A 1 97 ? -11.774 6.246 18.662 1.00 96.25 97 VAL A N 1
ATOM 738 C CA . VAL A 1 97 ? -11.267 6.686 17.356 1.00 96.25 97 VAL A CA 1
ATOM 739 C C . VAL A 1 97 ? -11.386 8.206 17.215 1.00 96.25 97 VAL A C 1
ATOM 741 O O . VAL A 1 97 ? -10.423 8.854 16.803 1.00 96.25 97 VAL A O 1
ATOM 744 N N . GLN A 1 98 ? -12.518 8.798 17.604 1.00 94.69 98 GLN A N 1
ATOM 745 C CA . GLN A 1 98 ? -12.735 10.249 17.585 1.00 94.69 98 GLN A CA 1
ATOM 746 C C . GLN A 1 98 ? -11.816 11.002 18.541 1.00 94.69 98 GLN A C 1
ATOM 748 O O . GLN A 1 98 ? -11.286 12.058 18.187 1.00 94.69 98 GLN A O 1
ATOM 753 N N . ALA A 1 99 ? -11.552 10.442 19.720 1.00 93.94 99 ALA A N 1
ATOM 754 C CA . ALA A 1 99 ? -10.619 11.030 20.667 1.00 93.94 99 ALA A CA 1
ATOM 755 C C . ALA A 1 99 ? -9.183 11.054 20.112 1.00 93.94 99 ALA A C 1
ATOM 757 O O . ALA A 1 99 ? -8.446 12.030 20.317 1.00 93.94 99 ALA A O 1
ATOM 758 N N . HIS A 1 100 ? -8.754 9.989 19.423 1.00 94.06 100 HIS A N 1
ATOM 759 C CA . HIS A 1 100 ? -7.359 9.777 19.013 1.00 94.06 100 HIS A CA 1
ATOM 760 C C . HIS A 1 100 ? -7.204 9.315 17.547 1.00 94.06 100 HIS A C 1
ATOM 762 O O . HIS A 1 100 ? -6.578 8.288 17.271 1.00 94.06 100 HIS A O 1
ATOM 768 N N . PRO A 1 101 ? -7.667 10.102 16.560 1.00 95.19 101 PRO A N 1
ATOM 769 C CA . PRO A 1 101 ? -7.852 9.606 15.197 1.00 95.19 101 PRO A CA 1
ATOM 770 C C . PRO A 1 101 ? -6.549 9.286 14.463 1.00 95.19 101 PRO A C 1
ATOM 772 O O . PRO A 1 101 ? -6.521 8.392 13.627 1.00 95.19 101 PRO A O 1
ATOM 775 N N . LEU A 1 102 ? -5.440 9.971 14.762 1.00 93.62 102 LEU A N 1
ATOM 776 C CA . LEU A 1 102 ? -4.147 9.648 14.140 1.00 93.62 102 LEU A CA 1
ATOM 777 C C . LEU A 1 102 ? -3.582 8.307 14.629 1.00 93.62 102 LEU A C 1
ATOM 779 O O . LEU A 1 102 ? -3.004 7.565 13.835 1.00 93.62 102 LEU A O 1
ATOM 783 N N . ASP A 1 103 ? -3.776 8.000 15.912 1.00 94.69 103 ASP A N 1
ATOM 784 C CA . ASP A 1 103 ? -3.317 6.753 16.522 1.00 94.69 103 ASP A CA 1
ATOM 785 C C . ASP A 1 103 ? -4.146 5.582 15.965 1.00 94.69 103 ASP A C 1
ATOM 787 O O . ASP A 1 103 ? -3.591 4.621 15.429 1.00 94.69 103 ASP A O 1
ATOM 791 N N . TYR A 1 104 ? -5.476 5.723 15.943 1.00 96.12 104 TYR A N 1
ATOM 792 C CA . TYR A 1 104 ? -6.366 4.719 15.360 1.00 96.12 104 TYR A CA 1
ATOM 793 C C . TYR A 1 104 ? -6.210 4.579 13.845 1.00 96.12 104 TYR A C 1
ATOM 795 O O . TYR A 1 104 ? -6.229 3.456 13.348 1.00 96.12 104 TYR A O 1
ATOM 803 N N . ALA A 1 105 ? -5.967 5.660 13.095 1.00 96.56 105 ALA A N 1
ATOM 804 C CA . ALA A 1 105 ? -5.662 5.555 11.668 1.00 96.56 105 ALA A CA 1
ATOM 805 C C . ALA A 1 105 ? -4.468 4.623 11.429 1.00 96.56 105 ALA A C 1
ATOM 807 O O . ALA A 1 105 ? -4.536 3.765 10.546 1.00 96.56 105 ALA A O 1
ATOM 808 N N . ARG A 1 106 ? -3.399 4.747 12.232 1.00 95.81 106 ARG A N 1
ATOM 809 C CA . ARG A 1 106 ? -2.221 3.865 12.182 1.00 95.81 106 ARG A CA 1
ATOM 810 C C . ARG A 1 106 ? -2.617 2.404 12.377 1.00 95.81 106 ARG A C 1
ATOM 812 O O . ARG A 1 106 ? -2.284 1.573 11.536 1.00 95.81 106 ARG A O 1
ATOM 819 N N . TRP A 1 107 ? -3.392 2.115 13.420 1.00 97.50 107 TRP A N 1
ATOM 820 C CA . TRP A 1 107 ? -3.815 0.754 13.759 1.00 97.50 107 TRP A CA 1
ATOM 821 C C . TRP A 1 107 ? -4.806 0.159 12.758 1.00 97.50 107 TRP A C 1
ATOM 823 O O . TRP A 1 107 ? -4.728 -1.032 12.482 1.00 97.50 107 TRP A O 1
ATOM 833 N N . ILE A 1 108 ? -5.678 0.966 12.151 1.00 97.94 108 ILE A N 1
ATOM 834 C CA . ILE A 1 108 ? -6.538 0.536 11.037 1.00 97.94 108 ILE A CA 1
ATOM 835 C C . ILE A 1 108 ? -5.674 0.088 9.849 1.00 97.94 108 ILE A C 1
ATOM 837 O O . ILE A 1 108 ? -5.943 -0.936 9.230 1.00 97.94 108 ILE A O 1
ATOM 841 N N . GLY A 1 109 ? -4.599 0.822 9.540 1.00 96.62 109 GLY A N 1
ATOM 842 C CA . GLY A 1 109 ? -3.705 0.446 8.435 1.00 96.62 109 GLY A CA 1
ATOM 843 C C . GLY A 1 109 ? -2.883 -0.809 8.702 1.00 96.62 109 GLY A C 1
ATOM 844 O O . GLY A 1 109 ? -2.600 -1.550 7.768 1.00 96.62 109 GLY A O 1
ATOM 845 N N . ALA A 1 110 ? -2.530 -1.059 9.962 1.00 97.44 110 ALA A N 1
ATOM 846 C CA . ALA A 1 110 ? -1.810 -2.262 10.376 1.00 97.44 110 ALA A CA 1
ATOM 847 C C . ALA A 1 110 ? -2.734 -3.470 10.635 1.00 97.44 110 ALA A C 1
ATOM 849 O O . ALA A 1 110 ? -2.261 -4.544 10.991 1.00 97.44 110 ALA A O 1
ATOM 850 N N . ALA A 1 111 ? -4.051 -3.320 10.457 1.00 96.94 111 ALA A N 1
ATOM 851 C CA . ALA A 1 111 ? -5.022 -4.353 10.802 1.00 96.94 111 ALA A CA 1
ATOM 852 C C . ALA A 1 111 ? -4.927 -5.624 9.942 1.00 96.94 111 ALA A C 1
ATOM 854 O O . ALA A 1 111 ? -5.319 -6.695 10.399 1.00 96.94 111 ALA A O 1
ATOM 855 N N . GLY A 1 112 ? -4.472 -5.520 8.686 1.00 95.31 112 GLY A N 1
ATOM 856 C CA . GLY A 1 112 ? -4.613 -6.611 7.712 1.00 95.31 112 GLY A CA 1
ATOM 857 C C . GLY A 1 112 ? -6.071 -7.079 7.611 1.00 95.31 112 GLY A C 1
ATOM 858 O O . GLY A 1 112 ? -6.980 -6.261 7.739 1.00 95.31 112 GLY A O 1
ATOM 859 N N . GLU A 1 113 ? -6.299 -8.383 7.467 1.00 96.12 113 GLU A N 1
ATOM 860 C CA . GLU A 1 113 ? -7.641 -8.991 7.369 1.00 96.12 113 GLU A CA 1
ATOM 861 C C . GLU A 1 113 ? -8.441 -8.992 8.686 1.00 96.12 113 GLU A C 1
ATOM 863 O O . GLU A 1 113 ? -9.631 -9.292 8.690 1.00 96.12 113 GLU A O 1
ATOM 868 N N . ALA A 1 114 ? -7.817 -8.651 9.820 1.00 97.31 114 ALA A N 1
ATOM 869 C CA . ALA A 1 114 ? -8.478 -8.694 11.126 1.00 97.31 114 ALA A CA 1
ATOM 870 C C . ALA A 1 114 ? -9.592 -7.653 11.295 1.00 97.31 114 ALA A C 1
ATOM 872 O O . ALA A 1 114 ? -10.542 -7.882 12.037 1.00 97.31 114 ALA A O 1
ATOM 873 N N . LEU A 1 115 ? -9.473 -6.498 10.636 1.00 98.06 115 LEU A N 1
ATOM 874 C CA . LEU A 1 115 ? -10.568 -5.535 10.564 1.00 98.06 115 LEU A CA 1
ATOM 875 C C . LEU A 1 115 ? -11.469 -5.943 9.396 1.00 98.06 115 LEU A C 1
ATOM 877 O O . LEU A 1 115 ? -11.150 -5.694 8.234 1.00 98.06 115 LEU A O 1
ATOM 881 N N . THR A 1 116 ? -12.585 -6.589 9.706 1.00 97.88 116 THR A N 1
ATOM 882 C CA . THR A 1 116 ? -13.516 -7.092 8.694 1.00 97.88 116 THR A CA 1
ATOM 883 C C . THR A 1 116 ? -14.229 -5.936 7.971 1.00 97.88 116 THR A C 1
ATOM 885 O O . THR A 1 116 ? -14.409 -4.859 8.554 1.00 97.88 116 THR A O 1
ATOM 888 N N . PRO A 1 117 ? -14.697 -6.123 6.720 1.00 98.00 117 PRO A N 1
ATOM 889 C CA . PRO A 1 117 ? -15.541 -5.130 6.049 1.00 98.00 117 PRO A CA 1
ATOM 890 C C . PRO A 1 117 ? -16.820 -4.802 6.832 1.00 98.00 117 PRO A C 1
ATOM 892 O O . PRO A 1 117 ? -17.276 -3.662 6.825 1.00 98.00 117 PRO A O 1
ATOM 895 N N . ALA A 1 118 ? -17.390 -5.786 7.538 1.00 97.12 118 ALA A N 1
ATOM 896 C CA . ALA A 1 118 ? -18.575 -5.597 8.372 1.00 97.12 118 ALA A CA 1
ATOM 897 C C . ALA A 1 118 ? -18.288 -4.681 9.571 1.00 97.12 118 ALA A C 1
ATOM 899 O O . ALA A 1 118 ? -19.024 -3.719 9.790 1.00 97.12 118 ALA A O 1
ATOM 900 N N . LEU A 1 119 ? -17.187 -4.919 10.293 1.00 97.75 119 LEU A N 1
ATOM 901 C CA . LEU A 1 119 ? -16.768 -4.051 11.391 1.00 97.75 119 LEU A CA 1
ATOM 902 C C . LEU A 1 119 ? -16.421 -2.645 10.895 1.00 97.75 119 LEU A C 1
ATOM 904 O O . LEU A 1 119 ? -16.792 -1.667 11.535 1.00 97.75 119 LEU A O 1
ATOM 908 N N . ALA A 1 120 ? -15.757 -2.523 9.742 1.00 98.25 120 ALA A N 1
ATOM 909 C CA . ALA A 1 120 ? -15.450 -1.220 9.159 1.00 98.25 120 ALA A CA 1
ATOM 910 C C . ALA A 1 120 ? -16.720 -0.401 8.873 1.00 98.25 120 ALA A C 1
ATOM 912 O O . ALA A 1 120 ? -16.789 0.756 9.284 1.00 98.25 120 ALA A O 1
ATOM 913 N N . ARG A 1 121 ? -17.747 -1.007 8.255 1.00 97.88 121 ARG A N 1
ATOM 914 C CA . ARG A 1 121 ? -19.058 -0.359 8.043 1.00 97.88 121 ARG A CA 1
ATOM 915 C C . ARG A 1 121 ? -19.714 0.034 9.361 1.00 97.88 121 ARG A C 1
ATOM 917 O O . ARG A 1 121 ? -20.151 1.168 9.509 1.00 97.88 121 ARG A O 1
ATOM 924 N N . ARG A 1 122 ? -19.705 -0.870 10.342 1.00 97.25 122 ARG A N 1
ATOM 925 C CA . ARG A 1 122 ? -20.291 -0.612 11.660 1.00 97.25 122 ARG A CA 1
ATOM 926 C C . ARG A 1 122 ? -19.611 0.549 12.392 1.00 97.25 122 ARG A C 1
ATOM 928 O O . ARG A 1 122 ? -20.288 1.326 13.051 1.00 97.25 122 ARG A O 1
ATOM 935 N N . LEU A 1 123 ? -18.291 0.689 12.276 1.00 97.38 123 LEU A N 1
ATOM 936 C CA . LEU A 1 123 ? -17.572 1.835 12.838 1.00 97.38 123 LEU A CA 1
ATOM 937 C C . LEU A 1 123 ? -17.918 3.131 12.102 1.00 97.38 123 LEU A C 1
ATOM 939 O O . LEU A 1 123 ? -18.114 4.150 12.753 1.00 97.38 123 LEU A O 1
ATOM 943 N N . LEU A 1 124 ? -18.020 3.099 10.770 1.00 97.69 124 LEU A N 1
ATOM 944 C CA . LEU A 1 124 ? -18.388 4.272 9.969 1.00 97.69 124 LEU A CA 1
ATOM 945 C C . LEU A 1 124 ? -19.755 4.854 10.363 1.00 97.69 124 LEU A C 1
ATOM 947 O O . LEU A 1 124 ? -19.892 6.072 10.373 1.00 97.69 124 LEU A O 1
ATOM 951 N N . GLU A 1 125 ? -20.724 4.020 10.756 1.00 95.94 125 GLU A N 1
ATOM 952 C CA . GLU A 1 125 ? -22.043 4.466 11.246 1.00 95.94 125 GLU A CA 1
ATOM 953 C C . GLU A 1 125 ? -21.965 5.365 12.494 1.00 95.94 125 GLU A C 1
ATOM 955 O O . GLU A 1 125 ? -22.846 6.196 12.704 1.00 95.94 125 GLU A O 1
ATOM 960 N N . GLY A 1 126 ? -20.929 5.200 13.325 1.00 94.06 126 GLY A N 1
ATOM 961 C CA . GLY A 1 126 ? -20.742 5.943 14.577 1.00 94.06 126 GLY A CA 1
ATOM 962 C C . GLY A 1 126 ? -19.734 7.094 14.498 1.00 94.06 126 GLY A C 1
ATOM 963 O O . GLY A 1 126 ? -19.462 7.728 15.516 1.00 94.06 126 GLY A O 1
ATOM 964 N N . LEU A 1 127 ? -19.137 7.349 13.331 1.00 96.25 127 LEU A N 1
ATOM 965 C CA . LEU A 1 127 ? -18.093 8.362 13.154 1.00 96.25 127 LEU A CA 1
ATOM 966 C C . LEU A 1 127 ? -18.619 9.609 12.437 1.00 96.25 127 LEU A C 1
ATOM 968 O O . LEU A 1 127 ? -19.469 9.532 11.554 1.00 96.25 127 LEU A O 1
ATOM 972 N N . ASP A 1 128 ? -18.027 10.765 12.748 1.00 92.94 128 ASP A N 1
ATOM 973 C CA . ASP A 1 128 ? -18.175 11.973 11.933 1.00 92.94 128 ASP A CA 1
ATOM 974 C C . ASP A 1 128 ? -17.398 11.816 10.612 1.00 92.94 128 ASP A C 1
ATOM 976 O O . ASP A 1 128 ? -16.210 12.147 10.505 1.00 92.94 128 ASP A O 1
ATOM 980 N N . VAL A 1 129 ? -18.079 11.267 9.604 1.00 93.00 129 VAL A N 1
ATOM 981 C CA . VAL A 1 129 ? -17.518 11.024 8.268 1.00 93.00 129 VAL A CA 1
ATOM 982 C C . VAL A 1 129 ? -17.285 12.304 7.462 1.00 93.00 129 VAL A C 1
ATOM 984 O O . VAL A 1 129 ? -16.509 12.285 6.508 1.00 93.00 129 VAL A O 1
ATOM 987 N N . GLU A 1 130 ? -17.898 13.422 7.856 1.00 89.44 130 GLU A N 1
ATOM 988 C CA . GLU A 1 130 ? -17.769 14.720 7.180 1.00 89.44 130 GLU A CA 1
ATOM 989 C C . GLU A 1 130 ? -16.672 15.604 7.798 1.00 89.44 130 GLU A C 1
ATOM 991 O O . GLU A 1 130 ? -16.319 16.651 7.245 1.00 89.44 130 GLU A O 1
ATOM 996 N N . SER A 1 131 ? -16.082 15.186 8.924 1.00 88.31 131 SER A N 1
ATOM 997 C CA . SER A 1 131 ? -15.053 15.958 9.618 1.00 88.31 131 SER A CA 1
ATOM 998 C C . SER A 1 131 ? -13.877 16.330 8.699 1.00 88.31 131 SER A C 1
ATOM 1000 O O . SER A 1 131 ? -13.101 15.487 8.235 1.00 88.31 131 SER A O 1
ATOM 1002 N N . GLY A 1 132 ? -13.613 17.636 8.593 1.00 84.31 132 GLY A N 1
ATOM 1003 C CA . GLY A 1 132 ? -12.439 18.182 7.902 1.00 84.31 132 GLY A CA 1
ATOM 1004 C C . GLY A 1 132 ? -11.095 17.942 8.611 1.00 84.31 132 GLY A C 1
ATOM 1005 O O . GLY A 1 132 ? -10.035 18.238 8.050 1.00 84.31 132 GLY A O 1
ATOM 1006 N N . VAL A 1 133 ? -11.090 17.406 9.839 1.00 90.94 133 VAL A N 1
ATOM 1007 C CA . VAL A 1 133 ? -9.855 17.128 10.588 1.00 90.94 133 VAL A CA 1
ATOM 1008 C C . VAL A 1 133 ? -9.043 16.043 9.879 1.00 90.94 133 VAL A C 1
ATOM 1010 O O . VAL A 1 133 ? -9.516 14.930 9.658 1.00 90.94 133 VAL A O 1
ATOM 1013 N N . ARG A 1 134 ? -7.767 16.332 9.581 1.00 90.00 134 ARG A N 1
ATOM 1014 C CA . ARG A 1 134 ? -6.864 15.433 8.830 1.00 90.00 134 ARG A CA 1
ATOM 1015 C C . ARG A 1 134 ? -6.821 14.006 9.385 1.00 90.00 134 ARG A C 1
ATOM 1017 O O . ARG A 1 134 ? -6.809 13.052 8.610 1.00 90.00 134 ARG A O 1
ATOM 1024 N N . GLY A 1 135 ? -6.756 13.868 10.711 1.00 93.12 135 GLY A N 1
ATOM 1025 C CA . GLY A 1 135 ? -6.739 12.562 11.367 1.00 93.12 135 GLY A CA 1
ATOM 1026 C C . GLY A 1 135 ? -8.012 11.776 11.077 1.00 93.12 135 GLY A C 1
ATOM 1027 O O . GLY A 1 135 ? -7.924 10.649 10.601 1.00 93.12 135 GLY A O 1
ATOM 1028 N N . MET A 1 136 ? -9.174 12.400 11.282 1.00 96.25 136 MET A N 1
ATOM 1029 C CA . MET A 1 136 ? -10.465 11.755 11.049 1.00 96.25 136 MET A CA 1
ATOM 1030 C C . MET A 1 136 ? -10.653 11.395 9.576 1.00 96.25 136 MET A C 1
ATOM 1032 O O . MET A 1 136 ? -10.934 10.249 9.259 1.00 96.25 136 MET A O 1
ATOM 1036 N N . ARG A 1 137 ? -10.337 12.307 8.652 1.00 95.50 137 ARG A N 1
ATOM 1037 C CA . ARG A 1 137 ? -10.359 12.009 7.213 1.00 95.50 137 ARG A CA 1
ATOM 1038 C C . ARG A 1 137 ? -9.486 10.804 6.842 1.00 95.50 137 ARG A C 1
ATOM 1040 O O . ARG A 1 137 ? -9.853 10.024 5.972 1.00 95.50 137 ARG A O 1
ATOM 1047 N N . THR A 1 138 ? -8.345 10.620 7.513 1.00 95.81 138 THR A N 1
ATOM 1048 C CA . THR A 1 138 ? -7.482 9.443 7.303 1.00 95.81 138 THR A CA 1
ATOM 1049 C C . THR A 1 138 ? -8.119 8.160 7.843 1.00 95.81 138 THR A C 1
ATOM 1051 O O . THR A 1 138 ? -8.022 7.127 7.184 1.00 95.81 138 THR A O 1
ATOM 1054 N N . VAL A 1 139 ? -8.766 8.216 9.012 1.00 98.00 139 VAL A N 1
ATOM 1055 C CA . VAL A 1 139 ? -9.547 7.100 9.574 1.00 98.00 139 VAL A CA 1
ATOM 1056 C C . VAL A 1 139 ? -10.654 6.703 8.606 1.00 98.00 139 VAL A C 1
ATOM 1058 O O . VAL A 1 139 ? -10.662 5.569 8.137 1.00 98.00 139 VAL A O 1
ATOM 1061 N N . VAL A 1 140 ? -11.541 7.644 8.272 1.00 98.06 140 VAL A N 1
ATOM 1062 C CA . VAL A 1 140 ? -12.731 7.392 7.450 1.00 98.06 140 VAL A CA 1
ATOM 1063 C C . VAL A 1 140 ? -12.314 6.843 6.090 1.00 98.06 140 VAL A C 1
ATOM 1065 O O . VAL A 1 140 ? -12.860 5.842 5.653 1.00 98.06 140 VAL A O 1
ATOM 1068 N N . ARG A 1 141 ? -11.262 7.389 5.467 1.00 96.06 141 ARG A N 1
ATOM 1069 C CA . ARG A 1 141 ? -10.736 6.880 4.192 1.00 96.06 141 ARG A CA 1
ATOM 1070 C C . ARG A 1 141 ? -10.253 5.427 4.275 1.00 96.06 141 ARG A C 1
ATOM 1072 O O . ARG A 1 141 ? -10.525 4.645 3.372 1.00 96.06 141 ARG A O 1
ATOM 1079 N N . ARG A 1 142 ? -9.541 5.055 5.346 1.00 97.25 142 ARG A N 1
ATOM 1080 C CA . ARG A 1 142 ? -9.063 3.672 5.535 1.00 97.25 142 ARG A CA 1
ATOM 1081 C C . ARG A 1 142 ? -10.210 2.709 5.845 1.00 97.25 142 ARG A C 1
ATOM 1083 O O . ARG A 1 142 ? -10.175 1.570 5.392 1.00 97.25 142 ARG A O 1
ATOM 1090 N N . LEU A 1 143 ? -11.207 3.158 6.608 1.00 98.12 143 LEU A N 1
ATOM 1091 C CA . LEU A 1 143 ? -12.408 2.370 6.875 1.00 98.12 143 LEU A CA 1
ATOM 1092 C C . LEU A 1 143 ? -13.260 2.211 5.615 1.00 98.12 143 LEU A C 1
ATOM 1094 O O . LEU A 1 143 ? -13.718 1.107 5.366 1.00 98.12 143 LEU A O 1
ATOM 1098 N N . ALA A 1 144 ? -13.403 3.254 4.797 1.00 97.75 144 ALA A N 1
ATOM 1099 C CA . ALA A 1 144 ? -14.089 3.207 3.509 1.00 97.75 144 ALA A CA 1
ATOM 1100 C C . ALA A 1 144 ? -13.415 2.208 2.554 1.00 97.75 144 ALA A C 1
ATOM 1102 O O . ALA A 1 144 ? -14.083 1.325 2.028 1.00 97.75 144 ALA A O 1
ATOM 1103 N N . ASP A 1 145 ? -12.078 2.255 2.436 1.00 95.69 145 ASP A N 1
ATOM 1104 C CA . ASP A 1 145 ? -11.300 1.252 1.688 1.00 95.69 145 ASP A CA 1
ATOM 1105 C C . ASP A 1 145 ? -11.576 -0.177 2.201 1.00 95.69 145 ASP A C 1
ATOM 1107 O O . ASP A 1 145 ? -11.674 -1.115 1.415 1.00 95.69 145 ASP A O 1
ATOM 1111 N N . ARG A 1 146 ? -11.715 -0.367 3.521 1.00 97.19 146 ARG A N 1
ATOM 1112 C CA . ARG A 1 146 ? -11.998 -1.687 4.103 1.00 97.19 146 ARG A CA 1
ATOM 1113 C C . ARG A 1 146 ? -13.450 -2.133 3.944 1.00 97.19 146 ARG A C 1
ATOM 1115 O O . ARG A 1 146 ? -13.716 -3.325 3.823 1.00 97.19 146 ARG A O 1
ATOM 1122 N N . ALA A 1 147 ? -14.374 -1.186 3.987 1.00 97.06 147 ALA A N 1
ATOM 1123 C CA . ALA A 1 147 ? -15.803 -1.383 3.813 1.00 97.06 147 ALA A CA 1
ATOM 1124 C C . ALA A 1 147 ? -16.198 -1.581 2.341 1.00 97.06 147 ALA A C 1
ATOM 1126 O O . ALA A 1 147 ? -17.370 -1.863 2.078 1.00 97.06 147 ALA A O 1
ATOM 1127 N N . ASP A 1 148 ? -15.243 -1.449 1.414 1.00 95.38 148 ASP A N 1
ATOM 1128 C CA . ASP A 1 148 ? -15.480 -1.385 -0.031 1.00 95.38 148 ASP A CA 1
ATOM 1129 C C . ASP A 1 148 ? -16.462 -0.255 -0.402 1.00 95.38 148 ASP A C 1
ATOM 1131 O O . ASP A 1 148 ? -17.306 -0.380 -1.285 1.00 95.38 148 ASP A O 1
ATOM 1135 N N . ASP A 1 149 ? -16.380 0.859 0.333 1.00 97.31 149 ASP A N 1
ATOM 1136 C CA . ASP A 1 149 ? -17.203 2.051 0.136 1.00 97.31 149 ASP A CA 1
ATOM 1137 C C . ASP A 1 149 ? -16.415 3.098 -0.657 1.00 97.31 149 ASP A C 1
ATOM 1139 O O . ASP A 1 149 ? -15.822 4.046 -0.126 1.00 97.31 149 ASP A O 1
ATOM 1143 N N . LEU A 1 150 ? -16.356 2.878 -1.970 1.00 96.69 150 LEU A N 1
ATOM 1144 C CA . LEU A 1 150 ? -15.627 3.756 -2.877 1.00 96.69 150 LEU A CA 1
ATOM 1145 C C . LEU A 1 150 ? -16.249 5.157 -2.953 1.00 96.69 150 LEU A C 1
ATOM 1147 O O . LEU A 1 150 ? -15.516 6.135 -3.090 1.00 96.69 150 LEU A O 1
ATOM 1151 N N . ASP A 1 151 ? -17.570 5.285 -2.838 1.00 97.25 151 ASP A N 1
ATOM 1152 C CA . ASP A 1 151 ? -18.239 6.587 -2.908 1.00 97.25 151 ASP A CA 1
ATOM 1153 C C . ASP A 1 151 ? -17.901 7.460 -1.698 1.00 97.25 151 ASP A C 1
ATOM 1155 O O . ASP A 1 151 ? -17.561 8.638 -1.863 1.00 97.25 151 ASP A O 1
ATOM 1159 N N . LEU A 1 152 ? -17.877 6.880 -0.493 1.00 97.12 152 LEU A N 1
ATOM 1160 C CA . LEU A 1 152 ? -17.379 7.572 0.691 1.00 97.12 152 LEU A CA 1
ATOM 1161 C C . LEU A 1 152 ? -15.895 7.927 0.550 1.00 97.12 152 LEU A C 1
ATOM 1163 O O . LEU A 1 152 ? -15.477 9.027 0.903 1.00 97.12 152 LEU A O 1
ATOM 1167 N N . TRP A 1 153 ? -15.074 7.032 0.001 1.00 96.25 153 TRP A N 1
ATOM 1168 C CA . TRP A 1 153 ? -13.661 7.338 -0.226 1.00 96.25 153 TRP A CA 1
ATOM 1169 C C . TRP A 1 153 ? -13.477 8.551 -1.153 1.00 96.25 153 TRP A C 1
ATOM 1171 O O . TRP A 1 153 ? -12.647 9.426 -0.877 1.00 96.25 153 TRP A O 1
ATOM 1181 N N . LEU A 1 154 ? -14.265 8.617 -2.233 1.00 95.19 154 LEU A N 1
ATOM 1182 C CA . LEU A 1 154 ? -14.240 9.694 -3.226 1.00 95.19 154 LEU A CA 1
ATOM 1183 C C . LEU A 1 154 ? -14.771 11.021 -2.665 1.00 95.19 154 LEU A C 1
ATOM 1185 O O . LEU A 1 154 ? -14.229 12.078 -3.000 1.00 95.19 154 LEU A O 1
ATOM 1189 N N . SER A 1 155 ? -15.772 10.996 -1.780 1.00 94.56 155 SER A N 1
ATOM 1190 C CA . SER A 1 155 ? -16.314 12.217 -1.159 1.00 94.56 155 SER A CA 1
ATOM 1191 C C . SER A 1 155 ? -15.282 12.942 -0.281 1.00 94.56 155 SER A C 1
ATOM 1193 O O . SER A 1 155 ? -15.302 14.168 -0.167 1.00 94.56 155 SER A O 1
ATOM 1195 N N . LEU A 1 156 ? -14.308 12.204 0.264 1.00 93.69 156 LEU A N 1
ATOM 1196 C CA . LEU A 1 156 ? -13.232 12.728 1.111 1.00 93.69 156 LEU A CA 1
ATOM 1197 C C . LEU A 1 156 ? -12.068 13.360 0.333 1.00 93.69 156 LEU A C 1
ATOM 1199 O O . LEU A 1 156 ? -11.076 13.775 0.948 1.00 93.69 156 LEU A O 1
ATOM 1203 N N . VAL A 1 157 ? -12.104 13.369 -1.000 1.00 91.38 157 VAL A N 1
ATOM 1204 C CA . VAL A 1 157 ? -11.007 13.877 -1.833 1.00 91.38 157 VAL A CA 1
ATOM 1205 C C . VAL A 1 157 ? -10.981 15.406 -1.815 1.00 91.38 157 VAL A C 1
ATOM 1207 O O . VAL A 1 157 ? -11.888 16.079 -2.321 1.00 91.38 157 VAL A O 1
ATOM 1210 N N . THR A 1 158 ? -9.898 15.988 -1.291 1.00 88.75 158 THR A N 1
ATOM 1211 C CA . THR A 1 158 ? -9.781 17.454 -1.230 1.00 88.75 158 THR A CA 1
ATOM 1212 C C . THR A 1 158 ? -9.408 18.052 -2.588 1.00 88.75 158 THR A C 1
ATOM 1214 O O . THR A 1 158 ? -8.822 17.368 -3.432 1.00 88.75 158 THR A O 1
ATOM 1217 N N . PRO A 1 159 ? -9.704 19.343 -2.834 1.00 83.44 159 PRO A N 1
ATOM 1218 C CA . PRO A 1 159 ? -9.281 20.022 -4.059 1.00 83.44 159 PRO A CA 1
ATOM 1219 C C . PRO A 1 159 ? -7.770 19.936 -4.321 1.00 83.44 159 PRO A C 1
ATOM 1221 O O . PRO A 1 159 ? -7.354 19.804 -5.469 1.00 83.44 159 PRO A O 1
ATOM 1224 N N . GLU A 1 160 ? -6.945 19.974 -3.271 1.00 81.94 160 GLU A N 1
ATOM 1225 C CA . GLU A 1 160 ? -5.490 19.840 -3.379 1.00 81.94 160 GLU A CA 1
ATOM 1226 C C . GLU A 1 160 ? -5.080 18.431 -3.817 1.00 81.94 160 GLU A C 1
ATOM 1228 O O . GLU A 1 160 ? -4.192 18.279 -4.655 1.00 81.94 160 GLU A O 1
ATOM 1233 N N . GLU A 1 161 ? -5.739 17.402 -3.280 1.00 86.88 161 GLU A N 1
ATOM 1234 C CA . GLU A 1 161 ? -5.481 16.003 -3.629 1.00 86.88 161 GLU A CA 1
ATOM 1235 C C . GLU A 1 161 ? -5.859 15.703 -5.084 1.00 86.88 161 GLU A C 1
ATOM 1237 O O . GLU A 1 161 ? -5.099 15.019 -5.762 1.00 86.88 161 GLU A O 1
ATOM 1242 N N . ARG A 1 162 ? -6.945 16.288 -5.614 1.00 80.75 162 ARG A N 1
ATOM 1243 C CA . ARG A 1 162 ? -7.324 16.130 -7.037 1.00 80.75 162 ARG A CA 1
ATOM 1244 C C . ARG A 1 162 ? -6.251 16.613 -8.007 1.00 80.75 162 ARG A C 1
ATOM 1246 O O . ARG A 1 162 ? -6.155 16.099 -9.114 1.00 80.75 162 ARG A O 1
ATOM 1253 N N . GLY A 1 163 ? -5.460 17.607 -7.607 1.00 79.50 163 GLY A N 1
ATOM 1254 C CA . GLY A 1 163 ? -4.359 18.105 -8.424 1.00 79.50 163 GLY A CA 1
ATOM 1255 C C . GLY A 1 163 ? -3.131 17.192 -8.414 1.00 79.50 163 GLY A C 1
ATOM 1256 O O . GLY A 1 163 ? -2.327 17.266 -9.338 1.00 79.50 163 GLY A O 1
ATOM 1257 N N . SER A 1 164 ? -2.958 16.351 -7.391 1.00 85.81 164 SER A N 1
ATOM 1258 C CA . SER A 1 164 ? -1.757 15.531 -7.209 1.00 85.81 164 SER A CA 1
ATOM 1259 C C . SER A 1 164 ? -1.741 14.322 -8.159 1.00 85.81 164 SER A C 1
ATOM 1261 O O . SER A 1 164 ? -2.646 13.490 -8.069 1.00 85.81 164 SER A O 1
ATOM 1263 N N . PRO A 1 165 ? -0.705 14.146 -9.007 1.00 88.25 165 PRO A N 1
ATOM 1264 C CA . PRO A 1 165 ? -0.604 12.984 -9.895 1.00 88.25 165 PRO A CA 1
ATOM 1265 C C . PRO A 1 165 ? -0.606 11.639 -9.158 1.00 88.25 165 PRO A C 1
ATOM 1267 O O . PRO A 1 165 ? -1.287 10.713 -9.586 1.00 88.25 165 PRO A O 1
ATOM 1270 N N . ASP A 1 166 ? 0.089 11.538 -8.020 1.00 89.06 166 ASP A N 1
ATOM 1271 C CA . ASP A 1 166 ? 0.130 10.300 -7.227 1.00 89.06 166 ASP A CA 1
ATOM 1272 C C . ASP A 1 166 ? -1.232 9.963 -6.619 1.00 89.06 166 ASP A C 1
ATOM 1274 O O . ASP A 1 166 ? -1.633 8.799 -6.556 1.00 89.06 166 ASP A O 1
ATOM 1278 N N . PHE A 1 167 ? -1.969 10.987 -6.185 1.00 90.88 167 PHE A N 1
ATOM 1279 C CA . PHE A 1 167 ? -3.306 10.785 -5.647 1.00 90.88 167 PHE A CA 1
ATOM 1280 C C . PHE A 1 167 ? -4.294 10.407 -6.753 1.00 90.88 167 PHE A C 1
ATOM 1282 O O . PHE A 1 167 ? -5.064 9.463 -6.588 1.00 90.88 167 PHE A O 1
ATOM 1289 N N . ALA A 1 168 ? -4.236 11.094 -7.897 1.00 92.44 168 ALA A N 1
ATOM 1290 C CA . ALA A 1 168 ? -5.025 10.763 -9.077 1.00 92.44 168 ALA A CA 1
ATOM 1291 C C . ALA A 1 168 ? -4.776 9.321 -9.538 1.00 92.44 168 ALA A C 1
ATOM 1293 O O . ALA A 1 168 ? -5.730 8.608 -9.826 1.00 92.44 168 ALA A O 1
ATOM 1294 N N . ALA A 1 169 ? -3.524 8.855 -9.514 1.00 94.75 169 ALA A N 1
ATOM 1295 C CA . ALA A 1 169 ? -3.177 7.467 -9.803 1.00 94.75 169 ALA A CA 1
ATOM 1296 C C . ALA A 1 169 ? -3.835 6.481 -8.824 1.00 94.75 169 ALA A C 1
ATOM 1298 O O . ALA A 1 169 ? -4.433 5.485 -9.234 1.00 94.75 169 ALA A O 1
ATOM 1299 N N . ALA A 1 170 ? -3.755 6.765 -7.520 1.00 94.81 170 ALA A N 1
ATOM 1300 C CA . ALA A 1 170 ? -4.362 5.931 -6.484 1.00 94.81 170 ALA A CA 1
ATOM 1301 C C . ALA A 1 170 ? -5.899 5.897 -6.571 1.00 94.81 170 ALA A C 1
ATOM 1303 O O . ALA A 1 170 ? -6.503 4.858 -6.292 1.00 94.81 170 ALA A O 1
ATOM 1304 N N . MET A 1 171 ? -6.517 7.016 -6.955 1.00 95.56 171 MET A N 1
ATOM 1305 C CA . MET A 1 171 ? -7.954 7.146 -7.196 1.00 95.56 171 MET A CA 1
ATOM 1306 C C . MET A 1 171 ? -8.377 6.391 -8.462 1.00 95.56 171 MET A C 1
ATOM 1308 O O . MET A 1 171 ? -9.303 5.586 -8.411 1.00 95.56 171 MET A O 1
ATOM 1312 N N . ALA A 1 172 ? -7.656 6.573 -9.571 1.00 96.69 172 ALA A N 1
ATOM 1313 C CA . ALA A 1 172 ? -7.920 5.895 -10.836 1.00 96.69 172 ALA A CA 1
ATOM 1314 C C . ALA A 1 172 ? -7.844 4.372 -10.692 1.00 96.69 172 ALA A C 1
ATOM 1316 O O . ALA A 1 172 ? -8.751 3.678 -11.130 1.00 96.69 172 ALA A O 1
ATOM 1317 N N . ARG A 1 173 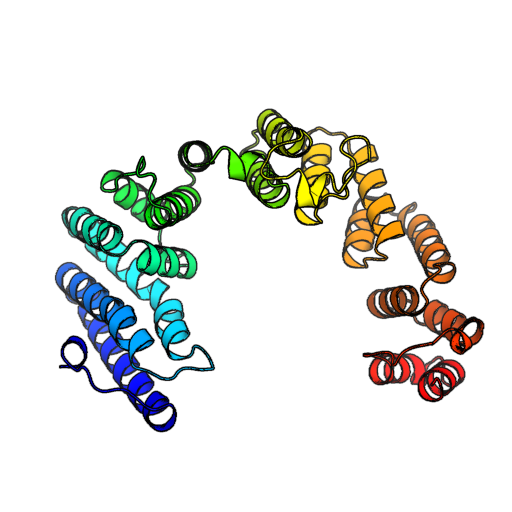? -6.830 3.842 -9.996 1.00 96.38 173 ARG A N 1
ATOM 1318 C CA . ARG A 1 173 ? -6.726 2.395 -9.736 1.00 96.38 173 ARG A CA 1
ATOM 1319 C C . ARG A 1 173 ? -7.935 1.835 -8.987 1.00 96.38 173 ARG A C 1
ATOM 1321 O O . ARG A 1 173 ? -8.445 0.790 -9.371 1.00 96.38 173 ARG A O 1
ATOM 1328 N N . ARG A 1 174 ? -8.419 2.533 -7.952 1.00 96.31 174 ARG A N 1
ATOM 1329 C CA . ARG A 1 174 ? -9.633 2.132 -7.215 1.00 96.31 174 ARG A CA 1
ATOM 1330 C C . ARG A 1 174 ? -10.865 2.132 -8.117 1.00 96.31 174 ARG A C 1
ATOM 1332 O O . ARG A 1 174 ? -11.614 1.163 -8.134 1.00 96.31 174 ARG A O 1
ATOM 1339 N N . LEU A 1 175 ? -11.035 3.192 -8.904 1.00 97.38 175 LEU A N 1
ATOM 1340 C CA . LEU A 1 175 ? -12.131 3.318 -9.866 1.00 97.38 175 LEU A CA 1
ATOM 1341 C C . LEU A 1 175 ? -12.091 2.210 -10.928 1.00 97.38 175 LEU A C 1
ATOM 1343 O O . LEU A 1 175 ? -13.132 1.647 -11.251 1.00 97.38 175 LEU A O 1
ATOM 1347 N N . LEU A 1 176 ? -10.906 1.848 -11.428 1.00 97.62 176 LEU A N 1
ATOM 1348 C CA . LEU A 1 176 ? -10.730 0.758 -12.393 1.00 97.62 176 LEU A CA 1
ATOM 1349 C C . LEU A 1 176 ? -11.078 -0.610 -11.799 1.00 97.62 176 LEU A C 1
ATOM 1351 O O . LEU A 1 176 ? -11.771 -1.381 -12.456 1.00 97.62 176 LEU A O 1
ATOM 1355 N N . ILE A 1 177 ? -10.667 -0.891 -10.556 1.00 96.25 177 ILE A N 1
ATOM 1356 C CA . ILE A 1 177 ? -11.051 -2.124 -9.843 1.00 96.25 177 ILE A CA 1
ATOM 1357 C C . ILE A 1 177 ? -12.580 -2.227 -9.726 1.00 96.25 177 ILE A C 1
ATOM 1359 O O . ILE A 1 177 ? -13.139 -3.300 -9.938 1.00 96.25 177 ILE A O 1
ATOM 1363 N N . ALA A 1 178 ? -13.260 -1.106 -9.472 1.00 96.19 178 ALA A N 1
ATOM 1364 C CA . ALA A 1 178 ? -14.720 -1.026 -9.421 1.00 96.19 178 ALA A CA 1
ATOM 1365 C C . ALA A 1 178 ? -15.407 -0.947 -10.805 1.00 96.19 178 ALA A C 1
ATOM 1367 O O . ALA A 1 178 ? -16.622 -0.776 -10.880 1.00 96.19 178 ALA A O 1
ATOM 1368 N N . GLY A 1 179 ? -14.660 -1.016 -11.915 1.00 96.50 179 GLY A N 1
ATOM 1369 C CA . GLY A 1 179 ? -15.201 -0.921 -13.278 1.00 96.50 179 GLY A CA 1
ATOM 1370 C C . GLY A 1 179 ? -15.659 0.483 -13.709 1.00 96.50 179 GLY A C 1
ATOM 1371 O O . GLY A 1 179 ? -16.233 0.645 -14.787 1.00 96.50 179 GLY A O 1
ATOM 1372 N N . ARG A 1 180 ? -15.386 1.528 -12.919 1.00 97.81 180 ARG A N 1
ATOM 1373 C CA . ARG A 1 180 ? -15.762 2.933 -13.176 1.00 97.81 180 ARG A CA 1
ATOM 1374 C C . ARG A 1 180 ? -14.742 3.629 -14.086 1.00 97.81 180 ARG A C 1
ATOM 1376 O O . ARG A 1 180 ? -14.138 4.642 -13.732 1.00 97.81 180 ARG A O 1
ATOM 1383 N N . VAL A 1 181 ? -14.551 3.081 -15.288 1.00 97.75 181 VAL A N 1
ATOM 1384 C CA . VAL A 1 181 ? -13.504 3.498 -16.247 1.00 97.75 181 VAL A CA 1
ATOM 1385 C C . VAL A 1 181 ? -13.591 4.986 -16.613 1.00 97.75 181 VAL A C 1
ATOM 1387 O O . VAL A 1 181 ? -12.577 5.679 -16.657 1.00 97.75 181 VAL A O 1
ATOM 1390 N N . ALA A 1 182 ? -14.800 5.512 -16.834 1.00 97.12 182 ALA A N 1
ATOM 1391 C CA . ALA A 1 182 ? -14.988 6.915 -17.213 1.00 97.12 182 ALA A CA 1
ATOM 1392 C C . ALA A 1 182 ? -14.524 7.896 -16.122 1.00 97.12 182 ALA A C 1
ATOM 1394 O O . ALA A 1 182 ? -13.932 8.929 -16.428 1.00 97.12 182 ALA A O 1
ATOM 1395 N N . GLU A 1 183 ? -14.754 7.562 -14.855 1.00 96.62 183 GLU A N 1
ATOM 1396 C CA . GLU A 1 183 ? -14.324 8.380 -13.721 1.00 96.62 183 GLU A CA 1
ATOM 1397 C C . GLU A 1 183 ? -12.823 8.239 -13.467 1.00 96.62 183 GLU A C 1
ATOM 1399 O O . GLU A 1 183 ? -12.166 9.223 -13.132 1.00 96.62 183 GLU A O 1
ATOM 1404 N N . ALA A 1 184 ? -12.252 7.050 -13.693 1.00 97.12 184 ALA A N 1
ATOM 1405 C CA . ALA A 1 184 ? -10.804 6.851 -13.639 1.00 97.12 184 ALA A CA 1
ATOM 1406 C C . ALA A 1 184 ? -10.071 7.743 -14.656 1.00 97.12 184 ALA A C 1
ATOM 1408 O O . ALA A 1 184 ? -9.045 8.340 -14.327 1.00 97.12 184 ALA A O 1
ATOM 1409 N N . ARG A 1 185 ? -10.629 7.904 -15.864 1.00 95.81 185 ARG A N 1
ATOM 1410 C CA . ARG A 1 185 ? -10.120 8.855 -16.863 1.00 95.81 185 ARG A CA 1
ATOM 1411 C C . ARG A 1 185 ? -10.160 10.292 -16.357 1.00 95.81 185 ARG A C 1
ATOM 1413 O O . ARG A 1 185 ? -9.131 10.963 -16.359 1.00 95.81 185 ARG A O 1
ATOM 1420 N N . GLN A 1 186 ? -11.316 10.739 -15.867 1.00 93.50 186 GLN A N 1
ATOM 1421 C CA . GLN A 1 186 ? -11.479 12.098 -15.337 1.00 93.50 186 GLN A CA 1
ATOM 1422 C C . GLN A 1 186 ? -10.506 12.379 -14.184 1.00 93.50 186 GLN A C 1
ATOM 1424 O O . GLN A 1 186 ? -9.929 13.464 -14.107 1.00 93.50 186 GLN A O 1
ATOM 1429 N N . ALA A 1 187 ? -10.283 11.392 -13.312 1.00 93.00 187 ALA A N 1
ATOM 1430 C CA . ALA A 1 187 ? -9.315 11.469 -12.226 1.00 93.00 187 ALA A CA 1
ATOM 1431 C C . ALA A 1 187 ? -7.891 11.750 -12.734 1.00 93.00 187 ALA A C 1
ATOM 1433 O O . ALA A 1 187 ? -7.226 12.650 -12.218 1.00 93.00 187 ALA A O 1
ATOM 1434 N N . LEU A 1 188 ? -7.426 11.010 -13.747 1.00 92.44 188 LEU A N 1
ATOM 1435 C CA . LEU A 1 188 ? -6.090 11.202 -14.318 1.00 92.44 188 LEU A CA 1
ATOM 1436 C C . LEU A 1 188 ? -5.970 12.523 -15.089 1.00 92.44 188 LEU A C 1
ATOM 1438 O O . LEU A 1 188 ? -4.967 13.219 -14.928 1.00 92.44 188 LEU A O 1
ATOM 1442 N N . GLU A 1 189 ? -6.986 12.898 -15.869 1.00 90.06 189 GLU A N 1
ATOM 1443 C CA . GLU A 1 189 ? -7.031 14.158 -16.628 1.00 90.06 189 GLU A CA 1
ATOM 1444 C C . GLU A 1 189 ? -7.031 15.392 -15.716 1.00 90.06 189 GLU A C 1
ATOM 1446 O O . GLU A 1 189 ? -6.382 16.397 -16.019 1.00 90.06 189 GLU A O 1
ATOM 1451 N N . ALA A 1 190 ? -7.691 15.318 -14.557 1.00 85.69 190 ALA A N 1
ATOM 1452 C CA . ALA A 1 190 ? -7.694 16.403 -13.579 1.00 85.69 190 ALA A CA 1
ATOM 1453 C C . ALA A 1 190 ? -6.276 16.750 -13.087 1.00 85.69 190 ALA A C 1
ATOM 1455 O O . ALA A 1 190 ? -5.961 17.927 -12.892 1.00 85.69 190 ALA A O 1
ATOM 1456 N N . ALA A 1 191 ? -5.390 15.755 -12.960 1.00 84.06 191 ALA A N 1
ATOM 1457 C CA . ALA A 1 191 ? -3.992 15.976 -12.586 1.00 84.06 191 ALA A CA 1
ATOM 1458 C C . ALA A 1 191 ? -3.161 16.652 -13.696 1.00 84.06 191 ALA A C 1
ATOM 1460 O O . ALA A 1 191 ? -2.121 17.244 -13.399 1.00 84.06 191 ALA A O 1
ATOM 1461 N N . LEU A 1 192 ? -3.630 16.617 -14.950 1.00 81.94 192 LEU A N 1
ATOM 1462 C CA . LEU A 1 192 ? -3.020 17.300 -16.099 1.00 81.94 192 LEU A CA 1
ATOM 1463 C C . LEU A 1 192 ? -3.459 18.766 -16.231 1.00 81.94 192 LEU A C 1
ATOM 1465 O O . LEU A 1 192 ? -2.948 19.496 -17.079 1.00 81.94 192 LEU A O 1
ATOM 1469 N N . SER A 1 193 ? -4.380 19.227 -15.385 1.00 79.94 193 SER A N 1
ATOM 1470 C CA . SER A 1 193 ? -4.786 20.630 -15.343 1.00 79.94 193 SER A CA 1
ATOM 1471 C C . SER A 1 193 ? -3.946 21.416 -14.322 1.00 79.94 193 SER A C 1
ATOM 1473 O O . SER A 1 193 ? -3.803 20.972 -13.175 1.00 79.94 193 SER A O 1
ATOM 1475 N N . PRO A 1 194 ? -3.406 22.603 -14.670 1.00 73.25 194 PRO A N 1
ATOM 1476 C CA . PRO A 1 194 ? -2.618 23.408 -13.740 1.00 73.25 194 PRO A CA 1
ATOM 1477 C C . PRO A 1 194 ? -3.417 23.861 -12.508 1.00 73.25 194 PRO A C 1
ATOM 1479 O O . PRO A 1 194 ? -4.294 24.722 -12.584 1.00 73.25 194 PRO A O 1
ATOM 1482 N N . SER A 1 195 ? -3.026 23.383 -11.330 1.00 70.94 195 SER A N 1
ATOM 1483 C CA . SER A 1 195 ? -3.599 23.741 -10.028 1.00 70.94 195 SER A CA 1
ATOM 1484 C C . SER A 1 195 ? -2.513 24.250 -9.069 1.00 70.94 195 SER A C 1
ATOM 1486 O O . SER A 1 195 ? -1.328 23.956 -9.256 1.00 70.94 195 SER A O 1
ATOM 1488 N N . PRO A 1 196 ? -2.857 25.005 -8.008 1.00 71.31 196 PRO A N 1
ATOM 1489 C CA . PRO A 1 196 ? -1.879 25.391 -6.987 1.00 71.31 196 PRO A CA 1
ATOM 1490 C C . PRO A 1 196 ? -1.094 24.200 -6.407 1.00 71.31 196 PRO A C 1
ATOM 1492 O O . PRO A 1 196 ? 0.075 24.362 -6.056 1.00 71.31 196 PRO A O 1
ATOM 1495 N N . ALA A 1 197 ? -1.710 23.012 -6.362 1.00 66.81 197 ALA A N 1
ATOM 1496 C CA . ALA A 1 197 ? -1.131 21.788 -5.815 1.00 66.81 197 ALA A CA 1
ATOM 1497 C C . ALA A 1 197 ? -0.087 21.119 -6.733 1.00 66.81 197 ALA A C 1
ATOM 1499 O O . ALA A 1 197 ? 0.865 20.529 -6.228 1.00 66.81 197 ALA A O 1
ATOM 1500 N N . ASN A 1 198 ? -0.213 21.242 -8.061 1.00 71.75 198 ASN A N 1
ATOM 1501 C CA . ASN A 1 198 ? 0.647 20.530 -9.022 1.00 71.75 198 ASN A CA 1
ATOM 1502 C C . ASN A 1 198 ? 1.511 21.440 -9.906 1.00 71.75 198 ASN A C 1
ATOM 1504 O O . ASN A 1 198 ? 2.460 20.971 -10.532 1.00 71.75 198 ASN A O 1
ATOM 1508 N N . ARG A 1 199 ? 1.275 22.759 -9.897 1.00 70.62 199 ARG A N 1
ATOM 1509 C CA . ARG A 1 199 ? 2.069 23.730 -10.671 1.00 70.62 199 ARG A CA 1
ATOM 1510 C C . ARG A 1 199 ? 3.569 23.607 -10.423 1.00 70.62 199 ARG A C 1
ATOM 1512 O O . ARG A 1 199 ? 4.346 23.691 -11.362 1.00 70.62 199 ARG A O 1
ATOM 1519 N N . ARG A 1 200 ? 3.978 23.415 -9.165 1.00 67.25 200 ARG A N 1
ATOM 1520 C CA . ARG A 1 200 ? 5.402 23.378 -8.789 1.00 67.25 200 ARG A CA 1
ATOM 1521 C C . ARG A 1 200 ? 6.121 22.110 -9.250 1.00 67.25 200 ARG A C 1
ATOM 1523 O O . ARG A 1 200 ? 7.279 22.202 -9.636 1.00 67.25 200 ARG A O 1
ATOM 1530 N N . TRP A 1 201 ? 5.456 20.960 -9.177 1.00 62.56 201 TRP A N 1
ATOM 1531 C CA . TRP A 1 201 ? 6.092 19.648 -9.350 1.00 62.56 201 TRP A CA 1
ATOM 1532 C C . TRP A 1 201 ? 5.799 19.010 -10.707 1.00 62.56 201 TRP A C 1
ATOM 1534 O O . TRP A 1 201 ? 6.668 18.353 -11.263 1.00 62.56 201 TRP A O 1
ATOM 1544 N N . THR A 1 202 ? 4.608 19.245 -11.256 1.00 64.75 202 THR A N 1
ATOM 1545 C CA . THR A 1 202 ? 4.136 18.645 -12.511 1.00 64.75 202 THR A CA 1
ATOM 1546 C C . THR A 1 202 ? 4.383 19.572 -13.700 1.00 64.75 202 THR A C 1
ATOM 1548 O O . THR A 1 202 ? 4.811 19.117 -14.753 1.00 64.75 202 THR A O 1
ATOM 1551 N N . PHE A 1 203 ? 4.202 20.885 -13.514 1.00 65.25 203 PHE A N 1
ATOM 1552 C CA . PHE A 1 203 ? 4.309 21.892 -14.583 1.00 65.25 203 PHE A CA 1
ATOM 1553 C C . PHE A 1 203 ? 5.560 22.791 -14.501 1.00 65.25 203 PHE A C 1
ATOM 1555 O O . PHE A 1 203 ? 5.721 23.704 -15.308 1.00 65.25 203 PHE A O 1
ATOM 1562 N N . GLY A 1 204 ? 6.474 22.544 -13.553 1.00 62.00 204 GLY A N 1
ATOM 1563 C CA . GLY A 1 204 ? 7.765 23.240 -13.442 1.00 62.00 204 GLY A CA 1
ATOM 1564 C C . GLY A 1 204 ? 7.693 24.776 -13.560 1.00 62.00 204 GLY A C 1
ATOM 1565 O O . GLY A 1 204 ? 6.738 25.416 -13.127 1.00 62.00 204 GLY A O 1
ATOM 1566 N N . ARG A 1 205 ? 8.730 25.403 -14.144 1.00 57.38 205 ARG A N 1
ATOM 1567 C CA . ARG A 1 205 ? 8.748 26.859 -14.428 1.00 57.38 205 ARG A CA 1
ATOM 1568 C C . ARG A 1 205 ? 7.960 27.255 -15.687 1.00 57.38 205 ARG A C 1
ATOM 1570 O O . ARG A 1 205 ? 7.863 28.448 -15.960 1.00 57.38 205 ARG A O 1
ATOM 1577 N N . SER A 1 206 ? 7.424 26.298 -16.446 1.00 54.94 206 SER A N 1
ATOM 1578 C CA . SER A 1 206 ? 6.695 26.557 -17.691 1.00 54.94 206 SER A CA 1
ATOM 1579 C C . SER A 1 206 ? 5.444 25.677 -17.782 1.00 54.94 206 SER A C 1
ATOM 1581 O O . SER A 1 206 ? 5.557 24.494 -18.106 1.00 54.94 206 SER A O 1
ATOM 1583 N N . PRO A 1 207 ? 4.243 26.248 -17.566 1.00 58.34 207 PRO A N 1
ATOM 1584 C CA . PRO A 1 207 ? 2.973 25.538 -17.721 1.00 58.34 207 PRO A CA 1
ATOM 1585 C C . PRO A 1 207 ? 2.690 25.040 -19.143 1.00 58.34 207 PRO A C 1
ATOM 1587 O O . PRO A 1 207 ? 1.724 24.312 -19.333 1.00 58.34 207 PRO A O 1
ATOM 1590 N N . GLN A 1 208 ? 3.481 25.462 -20.138 1.00 58.38 208 GLN A N 1
ATOM 1591 C CA . GLN A 1 208 ? 3.313 25.077 -21.542 1.00 58.38 208 GLN A CA 1
ATOM 1592 C C . GLN A 1 208 ? 4.116 23.824 -21.946 1.00 58.38 208 GLN A C 1
ATOM 1594 O O . GLN A 1 208 ? 4.018 23.400 -23.094 1.00 58.38 208 GLN A O 1
ATOM 1599 N N . GLY A 1 209 ? 4.937 23.254 -21.055 1.00 56.81 209 GLY A N 1
ATOM 1600 C CA . GLY A 1 209 ? 5.707 22.035 -21.334 1.00 56.81 209 GLY A CA 1
ATOM 1601 C C . GLY A 1 209 ? 4.940 20.748 -21.020 1.00 56.81 209 GLY A C 1
ATOM 1602 O O . GLY A 1 209 ? 4.035 20.750 -20.186 1.00 56.81 209 GLY A O 1
ATOM 1603 N N . THR A 1 210 ? 5.329 19.636 -21.650 1.00 57.22 210 THR A N 1
ATOM 1604 C CA . THR A 1 210 ? 4.798 18.304 -21.326 1.00 57.22 210 THR A CA 1
ATOM 1605 C C . THR A 1 210 ? 5.181 17.950 -19.884 1.00 57.22 210 THR A C 1
ATOM 1607 O O . THR A 1 210 ? 6.377 17.903 -19.575 1.00 57.22 210 THR A O 1
ATOM 1610 N N . PRO A 1 211 ? 4.215 17.736 -18.974 1.00 62.72 211 PRO A N 1
ATOM 1611 C CA . PRO A 1 211 ? 4.528 17.427 -17.589 1.00 62.72 211 PRO A CA 1
ATOM 1612 C C . PRO A 1 211 ? 5.231 16.070 -17.504 1.00 62.72 211 PRO A C 1
ATOM 1614 O O . PRO A 1 211 ? 4.765 15.089 -18.081 1.00 62.72 211 PRO A O 1
ATOM 1617 N N . ARG A 1 212 ? 6.340 15.987 -16.759 1.00 67.44 212 ARG A N 1
ATOM 1618 C CA . ARG A 1 212 ? 6.868 14.681 -16.344 1.00 67.44 212 ARG A CA 1
ATOM 1619 C C . ARG A 1 212 ? 5.972 14.177 -15.220 1.00 67.44 212 ARG A C 1
ATOM 1621 O O . ARG A 1 212 ? 5.946 14.767 -14.139 1.00 67.44 212 ARG A O 1
ATOM 1628 N N . LEU A 1 213 ? 5.210 13.128 -15.500 1.00 79.75 213 LEU A N 1
ATOM 1629 C CA . LEU A 1 213 ? 4.271 12.545 -14.550 1.00 79.75 213 LEU A CA 1
ATOM 1630 C C . LEU A 1 213 ? 4.982 11.513 -13.679 1.00 79.75 213 LEU A C 1
ATOM 1632 O O . LEU A 1 213 ? 6.097 11.079 -13.970 1.00 79.75 213 LEU A O 1
ATOM 1636 N N . THR A 1 214 ? 4.379 11.196 -12.539 1.00 86.75 214 THR A N 1
ATOM 1637 C CA . THR A 1 214 ? 4.978 10.259 -11.592 1.00 86.75 214 THR A CA 1
ATOM 1638 C C . THR A 1 214 ? 4.825 8.822 -12.100 1.00 86.75 214 THR A C 1
ATOM 1640 O O . THR A 1 214 ? 3.844 8.527 -12.789 1.00 86.75 214 THR A O 1
ATOM 1643 N N . PRO A 1 215 ? 5.722 7.890 -11.722 1.00 89.31 215 PRO A N 1
ATOM 1644 C CA . PRO A 1 215 ? 5.605 6.487 -12.130 1.00 89.31 215 PRO A CA 1
ATOM 1645 C C . PRO A 1 215 ? 4.257 5.850 -11.760 1.00 89.31 215 PRO A C 1
ATOM 1647 O O . PRO A 1 215 ? 3.741 4.998 -12.480 1.00 89.31 215 PRO A O 1
ATOM 1650 N N . ALA A 1 216 ? 3.658 6.280 -10.643 1.00 91.94 216 ALA A N 1
ATOM 1651 C CA . ALA A 1 216 ? 2.334 5.825 -10.230 1.00 91.94 216 ALA A CA 1
ATOM 1652 C C . ALA A 1 216 ? 1.247 6.247 -11.232 1.00 91.94 216 ALA A C 1
ATOM 1654 O O . ALA A 1 216 ? 0.404 5.424 -11.592 1.00 91.94 216 ALA A O 1
ATOM 1655 N N . TRP A 1 217 ? 1.285 7.501 -11.695 1.00 92.88 217 TRP A N 1
ATOM 1656 C CA . TRP A 1 217 ? 0.348 8.024 -12.691 1.00 92.88 217 TRP A CA 1
ATOM 1657 C C . TRP A 1 217 ? 0.521 7.324 -14.037 1.00 92.88 217 TRP A C 1
ATOM 1659 O O . TRP A 1 217 ? -0.466 6.895 -14.624 1.00 92.88 217 TRP A O 1
ATOM 1669 N N . GLU A 1 218 ? 1.760 7.134 -14.493 1.00 93.06 218 GLU A N 1
ATOM 1670 C CA . GLU A 1 218 ? 2.061 6.445 -15.757 1.00 93.06 218 GLU A CA 1
ATOM 1671 C C . GLU A 1 218 ? 1.537 5.005 -15.747 1.00 93.06 218 GLU A C 1
ATOM 1673 O O . GLU A 1 218 ? 0.858 4.580 -16.680 1.00 93.06 218 GLU A O 1
ATOM 1678 N N . ALA A 1 219 ? 1.757 4.278 -14.649 1.00 94.00 219 ALA A N 1
ATOM 1679 C CA . ALA A 1 219 ? 1.215 2.936 -14.486 1.00 94.00 219 ALA A CA 1
ATOM 1680 C C . ALA A 1 219 ? -0.326 2.924 -14.471 1.00 94.00 219 ALA A C 1
ATOM 1682 O O . ALA A 1 219 ? -0.931 2.091 -15.135 1.00 94.00 219 ALA A O 1
ATOM 1683 N N . ALA A 1 220 ? -0.972 3.862 -13.768 1.00 96.25 220 ALA A N 1
ATOM 1684 C CA . ALA A 1 220 ? -2.435 3.967 -13.773 1.00 96.25 220 ALA A CA 1
ATOM 1685 C C . ALA A 1 220 ? -3.003 4.356 -15.153 1.00 96.25 220 ALA A C 1
ATOM 1687 O O . ALA A 1 220 ? -4.103 3.938 -15.504 1.00 96.25 220 ALA A O 1
ATOM 1688 N N . SER A 1 221 ? -2.262 5.136 -15.945 1.00 95.25 221 SER A N 1
ATOM 1689 C CA . SER A 1 221 ? -2.640 5.494 -17.315 1.00 95.25 221 SER A CA 1
ATOM 1690 C C . SER A 1 221 ? -2.599 4.286 -18.248 1.00 95.25 221 SER A C 1
ATOM 1692 O O . SER A 1 221 ? -3.517 4.111 -19.044 1.00 95.25 221 SER A O 1
ATOM 1694 N N . ILE A 1 222 ? -1.596 3.419 -18.096 1.00 95.94 222 ILE A N 1
ATOM 1695 C CA . ILE A 1 222 ? -1.535 2.128 -18.787 1.00 95.94 222 ILE A CA 1
ATOM 1696 C C . ILE A 1 222 ? -2.743 1.259 -18.406 1.00 95.94 222 ILE A C 1
ATOM 1698 O O . ILE A 1 222 ? -3.433 0.766 -19.296 1.00 95.94 222 ILE A O 1
ATOM 1702 N N . ASP A 1 223 ? -3.031 1.109 -17.108 1.00 96.81 223 ASP A N 1
ATOM 1703 C CA . ASP A 1 223 ? -4.175 0.315 -16.628 1.00 96.81 223 ASP A CA 1
ATOM 1704 C C . ASP A 1 223 ? -5.508 0.847 -17.198 1.00 96.81 223 ASP A C 1
ATOM 1706 O O . ASP A 1 223 ? -6.384 0.076 -17.596 1.00 96.81 223 ASP A O 1
ATOM 1710 N N . LEU A 1 224 ? -5.649 2.176 -17.292 1.00 98.00 224 LEU A N 1
ATOM 1711 C CA . LEU A 1 224 ? -6.806 2.829 -17.904 1.00 98.00 224 LEU A CA 1
ATOM 1712 C C . LEU A 1 224 ? -6.917 2.518 -19.403 1.00 98.00 224 LEU A C 1
ATOM 1714 O O . LEU A 1 224 ? -7.990 2.128 -19.857 1.00 98.00 224 LEU A O 1
ATOM 1718 N N . MET A 1 225 ? -5.833 2.670 -20.170 1.00 97.38 225 MET A N 1
ATOM 1719 C CA . MET A 1 225 ? -5.828 2.370 -21.609 1.00 97.38 225 MET A CA 1
ATOM 1720 C C . MET A 1 225 ? -6.195 0.905 -21.875 1.00 97.38 225 MET A C 1
ATOM 1722 O O . MET A 1 225 ? -6.944 0.614 -22.808 1.00 97.38 225 MET A O 1
ATOM 1726 N N . GLU A 1 226 ? -5.737 -0.021 -21.027 1.00 95.62 226 GLU A N 1
ATOM 1727 C CA . GLU A 1 226 ? -6.129 -1.432 -21.107 1.00 95.62 226 GLU A CA 1
ATOM 1728 C C . GLU A 1 226 ? -7.623 -1.635 -20.850 1.00 95.62 226 GLU A C 1
ATOM 1730 O O . GLU A 1 226 ? -8.278 -2.341 -21.619 1.00 95.62 226 GLU A O 1
ATOM 1735 N N . ALA A 1 227 ? -8.172 -0.988 -19.819 1.00 96.75 227 ALA A N 1
ATOM 1736 C CA . ALA A 1 227 ? -9.599 -1.047 -19.506 1.00 96.75 227 ALA A CA 1
ATOM 1737 C C . ALA A 1 227 ? -10.481 -0.417 -20.602 1.00 96.75 227 ALA A C 1
ATOM 1739 O O . ALA A 1 227 ? -11.617 -0.840 -20.807 1.00 96.75 227 ALA A O 1
ATOM 1740 N N . GLU A 1 228 ? -9.957 0.566 -21.335 1.00 96.69 228 GLU A N 1
ATOM 1741 C CA . GLU A 1 228 ? -10.608 1.200 -22.488 1.00 96.69 228 GLU A CA 1
ATOM 1742 C C . GLU A 1 228 ? -10.490 0.387 -23.785 1.00 96.69 228 GLU A C 1
ATOM 1744 O O . GLU A 1 228 ? -11.120 0.730 -24.785 1.00 96.69 228 GLU A O 1
ATOM 1749 N N . GLY A 1 229 ? -9.676 -0.672 -23.798 1.00 95.44 229 GLY A N 1
ATOM 1750 C CA . GLY A 1 229 ? -9.382 -1.456 -24.998 1.00 95.44 229 GLY A CA 1
ATOM 1751 C C . GLY A 1 229 ? -8.330 -0.835 -25.926 1.00 95.44 229 GLY A C 1
ATOM 1752 O O . GLY A 1 229 ? -8.043 -1.410 -26.974 1.00 95.44 229 GLY A O 1
ATOM 1753 N N . ARG A 1 230 ? -7.698 0.279 -25.538 1.00 96.62 230 ARG A N 1
ATOM 1754 C CA . ARG A 1 230 ? -6.601 0.954 -26.262 1.00 96.62 230 ARG A CA 1
ATOM 1755 C C . ARG A 1 230 ? -5.263 0.262 -25.982 1.00 96.62 230 ARG A C 1
ATOM 1757 O O . ARG A 1 230 ? -4.323 0.851 -25.452 1.00 96.62 230 ARG A O 1
ATOM 1764 N N . LYS A 1 231 ? -5.203 -1.036 -26.290 1.00 94.81 231 LYS A N 1
ATOM 1765 C CA . LYS A 1 231 ? -4.067 -1.905 -25.945 1.00 94.81 231 LYS A CA 1
ATOM 1766 C C . LYS A 1 231 ? -2.768 -1.477 -26.624 1.00 94.81 231 LYS A C 1
ATOM 1768 O O . LYS A 1 231 ? -1.725 -1.552 -25.983 1.00 94.81 231 LYS A O 1
ATOM 1773 N N . ASP A 1 232 ? -2.846 -1.001 -27.862 1.00 94.94 232 ASP A N 1
ATOM 1774 C CA . ASP A 1 232 ? -1.674 -0.559 -28.624 1.00 94.94 232 ASP A CA 1
ATOM 1775 C C . ASP A 1 232 ? -1.038 0.674 -27.971 1.00 94.94 232 ASP A C 1
ATOM 1777 O O . ASP A 1 232 ? 0.147 0.667 -27.661 1.00 94.94 232 ASP A O 1
ATOM 1781 N N . GLU A 1 233 ? -1.844 1.673 -27.601 1.00 95.06 233 GLU A N 1
ATOM 1782 C CA . GLU A 1 233 ? -1.356 2.862 -26.888 1.00 95.06 233 GLU A CA 1
ATOM 1783 C C . GLU A 1 233 ? -0.762 2.514 -25.512 1.00 95.06 233 GLU A C 1
ATOM 1785 O O . GLU A 1 233 ? 0.231 3.105 -25.081 1.00 95.06 233 GLU A O 1
ATOM 1790 N N . ALA A 1 234 ? -1.323 1.508 -24.830 1.00 96.3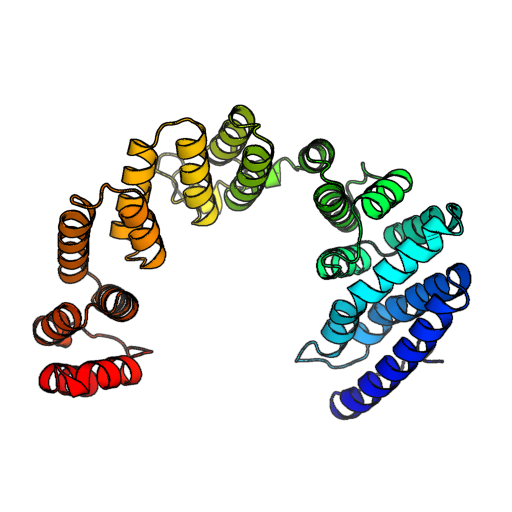8 234 ALA A N 1
ATOM 1791 C CA . ALA A 1 234 ? -0.760 0.992 -23.586 1.00 96.38 234 ALA A CA 1
ATOM 1792 C C . ALA A 1 234 ? 0.611 0.319 -23.803 1.00 96.38 234 ALA A C 1
ATOM 1794 O O . ALA A 1 234 ? 1.486 0.416 -22.937 1.00 96.38 234 ALA A O 1
ATOM 1795 N N . GLN A 1 235 ? 0.812 -0.375 -24.931 1.00 96.38 235 GLN A N 1
ATOM 1796 C CA . GLN A 1 235 ? 2.108 -0.950 -25.309 1.00 96.38 235 GLN A CA 1
ATOM 1797 C C . GLN A 1 235 ? 3.118 0.129 -25.695 1.00 96.38 235 GLN A C 1
ATOM 1799 O O . GLN A 1 235 ? 4.251 0.083 -25.215 1.00 96.38 235 GLN A O 1
ATOM 1804 N N . ASP A 1 236 ? 2.704 1.128 -26.472 1.00 95.94 236 ASP A N 1
ATOM 1805 C CA . ASP A 1 236 ? 3.551 2.258 -26.860 1.00 95.94 236 ASP A CA 1
ATOM 1806 C C . ASP A 1 236 ? 4.058 3.014 -25.630 1.00 95.94 236 ASP A C 1
ATOM 1808 O O . ASP A 1 236 ? 5.249 3.315 -25.519 1.00 95.94 236 ASP A O 1
ATOM 1812 N N . LEU A 1 237 ? 3.178 3.257 -24.651 1.00 94.19 237 LEU A N 1
ATOM 1813 C CA . LEU A 1 237 ? 3.573 3.894 -23.400 1.00 94.19 237 LEU A CA 1
ATOM 1814 C C . LEU A 1 237 ? 4.545 3.014 -22.603 1.00 94.19 237 LEU A C 1
ATOM 1816 O O . LEU A 1 237 ? 5.565 3.517 -22.140 1.00 94.19 237 LEU A O 1
ATOM 1820 N N . ARG A 1 238 ? 4.301 1.702 -22.472 1.00 95.88 238 ARG A N 1
ATOM 1821 C CA . ARG A 1 238 ? 5.259 0.788 -21.815 1.00 95.88 238 ARG A CA 1
ATOM 1822 C C . ARG A 1 238 ? 6.633 0.825 -22.475 1.00 95.88 238 ARG A C 1
ATOM 1824 O O . ARG A 1 238 ? 7.636 0.873 -21.764 1.00 95.88 238 ARG A O 1
ATOM 1831 N N . TRP A 1 239 ? 6.674 0.819 -23.803 1.00 96.31 239 TRP A N 1
ATOM 1832 C CA . TRP A 1 239 ? 7.920 0.892 -24.554 1.00 96.31 239 TRP A CA 1
ATOM 1833 C C . TRP A 1 239 ? 8.646 2.217 -24.309 1.00 96.31 239 TRP A C 1
ATOM 1835 O O . TRP A 1 239 ? 9.818 2.207 -23.943 1.00 96.31 239 TRP A O 1
ATOM 1845 N N . ALA A 1 240 ? 7.942 3.349 -24.386 1.00 93.81 240 ALA A N 1
ATOM 1846 C CA . ALA A 1 240 ? 8.519 4.665 -24.110 1.00 93.81 240 ALA A CA 1
ATOM 1847 C C . ALA A 1 240 ? 9.068 4.782 -22.674 1.00 93.81 240 ALA A C 1
ATOM 1849 O O . ALA A 1 240 ? 10.125 5.375 -22.449 1.00 93.81 240 ALA A O 1
ATOM 1850 N N . LEU A 1 241 ? 8.378 4.192 -21.689 1.00 92.56 241 LEU A N 1
ATOM 1851 C CA . LEU A 1 241 ? 8.860 4.128 -20.306 1.00 92.56 241 LEU A CA 1
ATOM 1852 C C . LEU A 1 241 ? 10.112 3.255 -20.179 1.00 92.56 241 LEU A C 1
ATOM 1854 O O . LEU A 1 241 ? 11.049 3.629 -19.473 1.00 92.56 241 LEU A O 1
ATOM 1858 N N . PHE A 1 242 ? 10.157 2.117 -20.876 1.00 95.50 242 PHE A N 1
ATOM 1859 C CA . PHE A 1 242 ? 11.357 1.289 -20.938 1.00 95.50 242 PHE A CA 1
ATOM 1860 C C . PHE A 1 242 ? 12.527 2.041 -21.582 1.00 95.50 242 PHE A C 1
ATOM 1862 O O . PHE A 1 242 ? 13.610 2.064 -21.005 1.00 95.50 242 PHE A O 1
ATOM 1869 N N . GLU A 1 243 ? 12.327 2.700 -22.723 1.00 93.50 243 GLU A N 1
ATOM 1870 C CA . GLU A 1 243 ? 13.397 3.432 -23.407 1.00 93.50 243 GLU A CA 1
ATOM 1871 C C . GLU A 1 243 ? 13.986 4.554 -22.549 1.00 93.50 243 GLU A C 1
ATOM 1873 O O . GLU A 1 243 ? 15.183 4.833 -22.648 1.00 93.50 243 GLU A O 1
ATOM 1878 N N . ARG A 1 244 ? 13.146 5.181 -21.715 1.00 90.12 244 ARG A N 1
ATOM 1879 C CA . ARG A 1 244 ? 13.523 6.268 -20.809 1.00 90.12 244 ARG A CA 1
ATOM 1880 C C . ARG A 1 244 ? 14.265 5.782 -19.566 1.00 90.12 244 ARG A C 1
ATOM 1882 O O . ARG A 1 244 ? 15.248 6.406 -19.178 1.00 90.12 244 ARG A O 1
ATOM 1889 N N . ASP A 1 245 ? 13.759 4.734 -18.917 1.00 91.00 245 ASP A N 1
ATOM 1890 C CA . ASP A 1 245 ? 14.196 4.343 -17.570 1.00 91.00 245 ASP A CA 1
ATOM 1891 C C . ASP A 1 245 ? 14.997 3.026 -17.543 1.00 91.00 245 ASP A C 1
ATOM 1893 O O . ASP A 1 245 ? 15.515 2.655 -16.493 1.00 91.00 245 ASP A O 1
ATOM 1897 N N . LEU A 1 246 ? 15.073 2.297 -18.665 1.00 95.25 246 LEU A N 1
ATOM 1898 C CA . LEU A 1 246 ? 15.654 0.950 -18.787 1.00 95.25 246 LEU A CA 1
ATOM 1899 C C . LEU A 1 246 ? 15.200 -0.004 -17.667 1.00 95.25 246 LEU A C 1
ATOM 1901 O O . LEU A 1 246 ? 15.978 -0.741 -17.068 1.00 95.25 246 LEU A O 1
ATOM 1905 N N . SER A 1 247 ? 13.903 0.007 -17.360 1.00 93.25 247 SER A N 1
ATOM 1906 C CA . SER A 1 247 ? 13.333 -0.793 -16.274 1.00 93.25 247 SER A CA 1
ATOM 1907 C C . SER A 1 247 ? 13.022 -2.224 -16.720 1.00 93.25 247 SER A C 1
ATOM 1909 O O . SER A 1 247 ? 12.121 -2.457 -17.531 1.00 93.25 247 SER A O 1
ATOM 1911 N N . ALA A 1 248 ? 13.718 -3.209 -16.139 1.00 94.50 248 ALA A N 1
ATOM 1912 C CA . ALA A 1 248 ? 13.471 -4.626 -16.413 1.00 94.50 248 ALA A CA 1
ATOM 1913 C C . ALA A 1 248 ? 12.018 -5.064 -16.120 1.00 94.50 248 ALA A C 1
ATOM 1915 O O . ALA A 1 248 ? 11.430 -5.734 -16.971 1.00 94.50 248 ALA A O 1
ATOM 1916 N N . PRO A 1 249 ? 11.378 -4.678 -14.994 1.00 94.31 249 PRO A N 1
ATOM 1917 C CA . PRO A 1 249 ? 9.960 -4.967 -14.769 1.00 94.31 249 PRO A CA 1
ATOM 1918 C C . PRO A 1 249 ? 9.024 -4.426 -15.862 1.00 94.31 249 PRO A C 1
ATOM 1920 O O . PRO A 1 249 ? 8.084 -5.121 -16.247 1.00 94.31 249 PRO A O 1
ATOM 1923 N N . VAL A 1 250 ? 9.286 -3.222 -16.387 1.00 93.88 250 VAL A N 1
ATOM 1924 C CA . VAL A 1 250 ? 8.471 -2.621 -17.460 1.00 93.88 250 VAL A CA 1
ATOM 1925 C C . VAL A 1 250 ? 8.632 -3.406 -18.761 1.00 93.88 250 VAL A C 1
ATOM 1927 O O . VAL A 1 250 ? 7.627 -3.742 -19.385 1.00 93.88 250 VAL A O 1
ATOM 1930 N N . LEU A 1 251 ? 9.864 -3.790 -19.120 1.00 96.06 251 LEU A N 1
ATOM 1931 C CA . LEU A 1 251 ? 10.110 -4.626 -20.298 1.00 96.06 251 LEU A CA 1
ATOM 1932 C C . LEU A 1 251 ? 9.429 -5.996 -20.180 1.00 96.06 251 LEU A C 1
ATOM 1934 O O . LEU A 1 251 ? 8.788 -6.436 -21.129 1.00 96.06 251 LEU A O 1
ATOM 1938 N N . ARG A 1 252 ? 9.479 -6.653 -19.009 1.00 96.19 252 ARG A N 1
ATOM 1939 C CA . ARG A 1 252 ? 8.743 -7.919 -18.797 1.00 96.19 252 ARG A CA 1
ATOM 1940 C C . ARG A 1 252 ? 7.244 -7.734 -19.023 1.00 96.19 252 ARG A C 1
ATOM 1942 O O . ARG A 1 252 ? 6.617 -8.584 -19.645 1.00 96.19 252 ARG A O 1
ATOM 1949 N N . ALA A 1 253 ? 6.672 -6.638 -18.524 1.00 95.00 253 ALA A N 1
ATOM 1950 C CA . ALA A 1 253 ? 5.247 -6.354 -18.673 1.00 95.00 253 ALA A CA 1
ATOM 1951 C C . ALA A 1 253 ? 4.835 -6.064 -20.128 1.00 95.00 253 ALA A C 1
ATOM 1953 O O . ALA A 1 253 ? 3.704 -6.395 -20.495 1.00 95.00 253 ALA A O 1
ATOM 1954 N N . TYR A 1 254 ? 5.730 -5.456 -20.915 1.00 96.00 254 TYR A N 1
ATOM 1955 C CA . TYR A 1 254 ? 5.585 -5.239 -22.357 1.00 96.00 254 TYR A CA 1
ATOM 1956 C C . TYR A 1 254 ? 5.626 -6.574 -23.116 1.00 96.00 254 TYR A C 1
ATOM 1958 O O . TYR A 1 254 ? 4.631 -6.961 -23.722 1.00 96.00 254 TYR A O 1
ATOM 1966 N N . LEU A 1 255 ? 6.717 -7.338 -22.975 1.00 95.94 255 LEU A N 1
ATOM 1967 C CA . LEU A 1 255 ? 6.914 -8.611 -23.681 1.00 95.94 255 LEU A CA 1
ATOM 1968 C C . LEU A 1 255 ? 5.809 -9.633 -23.382 1.00 95.94 255 LEU A C 1
ATOM 1970 O O . LEU A 1 255 ? 5.313 -10.278 -24.294 1.00 95.94 255 LEU A O 1
ATOM 1974 N N . ALA A 1 256 ? 5.348 -9.727 -22.130 1.00 95.00 256 ALA A N 1
ATOM 1975 C CA . ALA A 1 256 ? 4.289 -10.664 -21.734 1.00 95.00 256 ALA A CA 1
ATOM 1976 C C . ALA A 1 256 ? 2.922 -10.414 -22.405 1.00 95.00 256 ALA A C 1
ATOM 1978 O O . ALA A 1 256 ? 1.993 -11.198 -22.215 1.00 95.00 256 ALA A O 1
ATOM 1979 N N . ARG A 1 257 ? 2.761 -9.292 -23.112 1.00 93.75 257 ARG A N 1
ATOM 1980 C CA . ARG A 1 257 ? 1.532 -8.913 -23.822 1.00 93.75 257 ARG A CA 1
ATOM 1981 C C . ARG A 1 257 ? 1.696 -8.941 -25.340 1.00 93.75 257 ARG A C 1
ATOM 1983 O O . ARG A 1 257 ? 0.730 -8.637 -26.039 1.00 93.75 257 ARG A O 1
ATOM 1990 N N . LEU A 1 258 ? 2.884 -9.286 -25.830 1.00 93.12 258 LEU A N 1
ATOM 1991 C CA . LEU A 1 258 ? 3.132 -9.528 -27.241 1.00 93.12 258 LEU A CA 1
ATOM 1992 C C . LEU A 1 258 ? 2.796 -10.981 -27.605 1.00 93.12 258 LEU A C 1
ATOM 1994 O O . LEU A 1 258 ? 2.814 -11.856 -26.738 1.00 93.12 258 LEU A O 1
ATOM 1998 N N . PRO A 1 259 ? 2.488 -11.255 -28.880 1.00 91.06 259 PRO A N 1
ATOM 1999 C CA . PRO A 1 259 ? 2.514 -12.612 -29.413 1.00 91.06 259 PRO A CA 1
ATOM 2000 C C . PRO A 1 259 ? 3.904 -13.259 -29.264 1.00 91.06 259 PRO A C 1
ATOM 2002 O O . PRO A 1 259 ? 4.914 -12.577 -29.419 1.00 91.06 259 PRO A O 1
ATOM 2005 N N . ASP A 1 260 ? 3.951 -14.582 -29.071 1.00 82.38 260 ASP A N 1
ATOM 2006 C CA . ASP A 1 260 ? 5.173 -15.387 -28.828 1.00 82.38 260 ASP A CA 1
ATOM 2007 C C . ASP A 1 260 ? 6.287 -15.279 -29.894 1.00 82.38 260 ASP A C 1
ATOM 2009 O O . ASP A 1 260 ? 7.370 -15.824 -29.712 1.00 82.38 260 ASP A O 1
ATOM 2013 N N . PHE A 1 261 ? 6.018 -14.680 -31.055 1.00 84.62 261 PHE A N 1
ATOM 2014 C CA . PHE A 1 261 ? 7.031 -14.461 -32.096 1.00 84.62 261 PHE A CA 1
ATOM 2015 C C . PHE A 1 261 ? 7.563 -13.025 -32.109 1.00 84.62 261 PHE A C 1
ATOM 2017 O O . PHE A 1 261 ? 8.695 -12.800 -32.536 1.00 84.62 261 PHE A O 1
ATOM 2024 N N . ASP A 1 262 ? 6.770 -12.070 -31.625 1.00 91.62 262 ASP A N 1
ATOM 2025 C CA . ASP A 1 262 ? 7.126 -10.651 -31.606 1.00 91.62 262 ASP A CA 1
ATOM 2026 C C . ASP A 1 262 ? 7.964 -10.306 -30.363 1.00 91.62 262 ASP A C 1
ATOM 2028 O O . ASP A 1 262 ? 8.713 -9.327 -30.363 1.00 91.62 262 ASP A O 1
ATOM 2032 N N . ASP A 1 263 ? 7.872 -11.109 -29.298 1.00 92.31 263 ASP A N 1
ATOM 2033 C CA . ASP A 1 263 ? 8.603 -10.901 -28.047 1.00 92.31 263 ASP A CA 1
ATOM 2034 C C . ASP A 1 263 ? 10.126 -11.066 -28.206 1.00 92.31 263 ASP A C 1
ATOM 2036 O O . ASP A 1 263 ? 10.887 -10.301 -27.611 1.00 92.31 263 ASP A O 1
ATOM 2040 N N . VAL A 1 264 ? 10.585 -11.997 -29.047 1.00 92.69 264 VAL A N 1
ATOM 2041 C CA . VAL A 1 264 ? 12.007 -12.201 -29.357 1.00 92.69 264 VAL A CA 1
ATOM 2042 C C . VAL A 1 264 ? 12.574 -10.986 -30.087 1.00 92.69 264 VAL A C 1
ATOM 2044 O O . VAL A 1 264 ? 13.601 -10.447 -29.677 1.00 92.69 264 VAL A O 1
ATOM 2047 N N . GLU A 1 265 ? 11.889 -10.509 -31.130 1.00 93.81 265 GLU A N 1
ATOM 2048 C CA . GLU A 1 265 ? 12.325 -9.326 -31.881 1.00 93.81 265 GLU A CA 1
ATOM 2049 C C . GLU A 1 265 ? 12.309 -8.073 -30.994 1.00 93.81 265 GLU A C 1
ATOM 2051 O O . GLU A 1 265 ? 13.249 -7.271 -30.999 1.00 93.81 265 GLU A O 1
ATOM 2056 N N . ALA A 1 266 ? 11.264 -7.914 -30.182 1.00 95.19 266 ALA A N 1
ATOM 2057 C CA . ALA A 1 266 ? 11.170 -6.831 -29.216 1.00 95.19 266 ALA A CA 1
ATOM 2058 C C . ALA A 1 266 ? 12.283 -6.883 -28.161 1.00 95.19 266 ALA A C 1
ATOM 2060 O O . ALA A 1 266 ? 12.831 -5.839 -27.794 1.00 95.19 266 ALA A O 1
ATOM 2061 N N . LEU A 1 267 ? 12.638 -8.076 -27.680 1.00 96.00 267 LEU A N 1
ATOM 2062 C CA . LEU A 1 267 ? 13.736 -8.252 -26.741 1.00 96.00 267 LEU A CA 1
ATOM 2063 C C . LEU A 1 267 ? 15.074 -7.867 -27.379 1.00 96.00 267 LEU A C 1
ATOM 2065 O O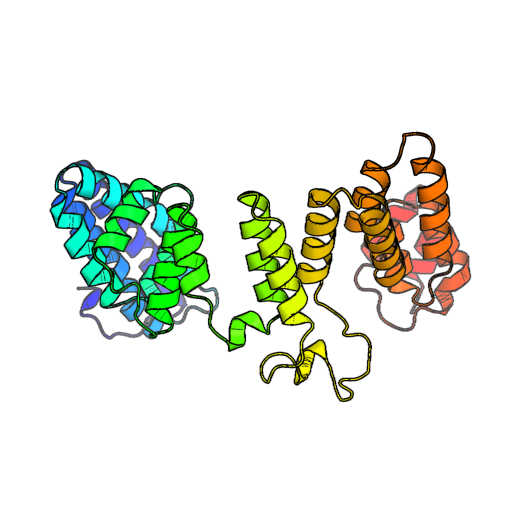 . LEU A 1 267 ? 15.837 -7.111 -26.776 1.00 96.00 267 LEU A O 1
ATOM 2069 N N . ASP A 1 268 ? 15.343 -8.311 -28.605 1.00 95.50 268 ASP A N 1
ATOM 2070 C CA . ASP A 1 268 ? 16.563 -7.941 -29.326 1.00 95.50 268 ASP A CA 1
ATOM 2071 C C . ASP A 1 268 ? 16.659 -6.420 -29.516 1.00 95.50 268 ASP A C 1
ATOM 2073 O O . ASP A 1 268 ? 17.705 -5.812 -29.255 1.00 95.50 268 ASP A O 1
ATOM 2077 N N . ARG A 1 269 ? 15.544 -5.770 -29.878 1.00 96.75 269 ARG A N 1
ATOM 2078 C CA . ARG A 1 269 ? 15.447 -4.304 -29.944 1.00 96.75 269 ARG A CA 1
ATOM 2079 C C . ARG A 1 269 ? 15.731 -3.648 -28.593 1.00 96.75 269 ARG A C 1
ATOM 2081 O O . ARG A 1 269 ? 16.446 -2.646 -28.543 1.00 96.75 269 ARG A O 1
ATOM 2088 N N . ALA A 1 270 ? 15.209 -4.204 -27.503 1.00 97.06 270 ALA A N 1
ATOM 2089 C CA . ALA A 1 270 ? 15.398 -3.668 -26.159 1.00 97.06 270 ALA A CA 1
ATOM 2090 C C . ALA A 1 270 ? 16.861 -3.753 -25.702 1.00 97.06 270 ALA A C 1
ATOM 2092 O O . ALA A 1 270 ? 17.408 -2.785 -25.168 1.00 97.06 270 ALA A O 1
ATOM 2093 N N . LEU A 1 271 ? 17.523 -4.884 -25.960 1.00 96.81 271 LEU A N 1
ATOM 2094 C CA . LEU A 1 271 ? 18.941 -5.078 -25.655 1.00 96.81 271 LEU A CA 1
ATOM 2095 C C . LEU A 1 271 ? 19.832 -4.159 -26.499 1.00 96.81 271 LEU A C 1
ATOM 2097 O O . LEU A 1 271 ? 20.786 -3.575 -25.976 1.00 96.81 271 LEU A O 1
ATOM 2101 N N . ALA A 1 272 ? 19.503 -3.974 -27.781 1.00 95.75 272 ALA A N 1
ATOM 2102 C CA . ALA A 1 272 ? 20.204 -3.037 -28.654 1.00 95.75 272 ALA A CA 1
ATOM 2103 C C . ALA A 1 272 ? 20.069 -1.585 -28.164 1.00 95.75 272 ALA A C 1
ATOM 2105 O O . ALA A 1 272 ? 21.071 -0.864 -28.107 1.00 95.75 272 ALA A O 1
ATOM 2106 N N . HIS A 1 273 ? 18.863 -1.176 -27.752 1.00 96.31 273 HIS A N 1
ATOM 2107 C CA . HIS A 1 273 ? 18.612 0.144 -27.166 1.00 96.31 273 HIS A CA 1
ATOM 2108 C C . HIS A 1 273 ? 19.426 0.358 -25.887 1.00 96.31 273 HIS A C 1
ATOM 2110 O O . HIS A 1 273 ? 20.159 1.341 -25.773 1.00 96.31 273 HIS A O 1
ATOM 2116 N N . ALA A 1 274 ? 19.390 -0.605 -24.961 1.00 95.69 274 ALA A N 1
ATOM 2117 C CA . ALA A 1 274 ? 20.172 -0.546 -23.729 1.00 95.69 274 ALA A CA 1
ATOM 2118 C C . ALA A 1 274 ? 21.682 -0.438 -24.002 1.00 95.69 274 ALA A C 1
ATOM 2120 O O . ALA A 1 274 ? 22.367 0.386 -23.399 1.00 95.69 274 ALA A O 1
ATOM 2121 N N . ALA A 1 275 ? 22.214 -1.206 -24.958 1.00 92.62 275 ALA A N 1
ATOM 2122 C CA . ALA A 1 275 ? 23.630 -1.151 -25.312 1.00 92.62 275 ALA A CA 1
ATOM 2123 C C . ALA A 1 275 ? 24.059 0.218 -25.883 1.00 92.62 275 ALA A C 1
ATOM 2125 O O . ALA A 1 275 ? 25.225 0.611 -25.741 1.00 92.62 275 ALA A O 1
ATOM 2126 N N . ALA A 1 276 ? 23.144 0.936 -26.540 1.00 93.56 276 ALA A N 1
ATOM 2127 C CA . ALA A 1 276 ? 23.370 2.259 -27.122 1.00 93.56 276 ALA A CA 1
ATOM 2128 C C . ALA A 1 276 ? 23.063 3.425 -26.160 1.00 93.56 276 ALA A C 1
ATOM 2130 O O . ALA A 1 276 ? 23.355 4.575 -26.488 1.00 93.56 276 ALA A O 1
ATOM 2131 N N . HIS A 1 277 ? 22.510 3.148 -24.977 1.00 93.50 277 HIS A N 1
ATOM 2132 C CA . HIS A 1 277 ? 22.067 4.170 -24.034 1.00 93.50 277 HIS A CA 1
ATOM 2133 C C . HIS A 1 277 ? 23.220 5.062 -23.547 1.00 93.50 277 HIS A C 1
ATOM 2135 O O . HIS A 1 277 ? 24.323 4.586 -23.267 1.00 93.50 277 HIS A O 1
ATOM 2141 N N . ALA A 1 278 ? 22.978 6.371 -23.438 1.00 90.31 278 ALA A N 1
ATOM 2142 C CA . ALA A 1 278 ? 24.029 7.351 -23.157 1.00 90.31 278 ALA A CA 1
ATOM 2143 C C . ALA A 1 278 ? 24.698 7.127 -21.792 1.00 90.31 278 ALA A C 1
ATOM 2145 O O . ALA A 1 278 ? 25.921 7.204 -21.690 1.00 90.31 278 ALA A O 1
ATOM 2146 N N . ASP A 1 279 ? 23.912 6.799 -20.768 1.00 90.69 279 ASP A N 1
ATOM 2147 C CA . ASP A 1 279 ? 24.431 6.498 -19.437 1.00 90.69 279 ASP A CA 1
ATOM 2148 C C . ASP A 1 279 ? 24.819 5.019 -19.304 1.00 90.69 279 ASP A C 1
ATOM 2150 O O . ASP A 1 279 ? 23.964 4.135 -19.422 1.00 90.69 279 ASP A O 1
ATOM 2154 N N . LEU A 1 280 ? 26.111 4.765 -19.069 1.00 90.81 280 LEU A N 1
ATOM 2155 C CA . LEU A 1 280 ? 26.676 3.417 -18.965 1.00 90.81 280 LEU A CA 1
ATOM 2156 C C . LEU A 1 280 ? 26.198 2.686 -17.712 1.00 90.81 280 LEU A C 1
ATOM 2158 O O . LEU A 1 280 ? 25.941 1.488 -17.786 1.00 90.81 280 LEU A O 1
ATOM 2162 N N . GLU A 1 281 ? 26.101 3.377 -16.575 1.00 90.75 281 GLU A N 1
ATOM 2163 C CA . GLU A 1 281 ? 25.716 2.753 -15.306 1.00 90.75 281 GLU A CA 1
ATOM 2164 C C . GLU A 1 281 ? 24.278 2.232 -15.367 1.00 90.75 281 GLU A C 1
ATOM 2166 O O . GLU A 1 281 ? 24.044 1.065 -15.058 1.00 90.75 281 GLU A O 1
ATOM 2171 N N . THR A 1 282 ? 23.341 3.047 -15.864 1.00 91.81 282 THR A N 1
ATOM 2172 C CA . THR A 1 282 ? 21.943 2.643 -16.082 1.00 91.81 282 THR A CA 1
ATOM 2173 C C . THR A 1 282 ? 21.847 1.482 -17.075 1.00 91.81 282 THR A C 1
ATOM 2175 O O . THR A 1 282 ? 21.148 0.502 -16.820 1.00 91.81 282 THR A O 1
ATOM 2178 N N . ALA A 1 283 ? 22.588 1.549 -18.188 1.00 94.31 283 ALA A N 1
ATOM 2179 C CA . ALA A 1 283 ? 22.615 0.486 -19.191 1.00 94.31 283 ALA A CA 1
ATOM 2180 C C . ALA A 1 283 ? 23.128 -0.845 -18.624 1.00 94.31 283 ALA A C 1
ATOM 2182 O O . ALA A 1 283 ? 22.508 -1.891 -18.816 1.00 94.31 283 ALA A O 1
ATOM 2183 N N . LEU A 1 284 ? 24.254 -0.809 -17.906 1.00 93.56 284 LEU A N 1
ATOM 2184 C CA . LEU A 1 284 ? 24.844 -1.993 -17.293 1.00 93.56 284 LEU A CA 1
ATOM 2185 C C . LEU A 1 284 ? 23.941 -2.550 -16.190 1.00 93.56 284 LEU A C 1
ATOM 2187 O O . LEU A 1 284 ? 23.737 -3.760 -16.143 1.00 93.56 284 LEU A O 1
ATOM 2191 N N . GLY A 1 285 ? 23.354 -1.685 -15.359 1.00 93.75 285 GLY A N 1
ATOM 2192 C CA . GLY A 1 285 ? 22.386 -2.081 -14.339 1.00 93.75 285 GLY A CA 1
ATOM 2193 C C . GLY A 1 285 ? 21.217 -2.857 -14.932 1.00 93.75 285 GLY A C 1
ATOM 2194 O O . GLY A 1 285 ? 20.969 -3.990 -14.522 1.00 93.75 285 GLY A O 1
ATOM 2195 N N . PHE A 1 286 ? 20.585 -2.319 -15.978 1.00 96.31 286 PHE A N 1
ATOM 2196 C CA . PHE A 1 286 ? 19.512 -3.014 -16.683 1.00 96.31 286 PHE A CA 1
ATOM 2197 C C . PHE A 1 286 ? 19.948 -4.372 -17.247 1.00 96.31 286 PHE A C 1
ATOM 2199 O O . PHE A 1 286 ? 19.271 -5.370 -17.011 1.00 96.31 286 PHE A O 1
ATOM 2206 N N . LEU A 1 287 ? 21.075 -4.445 -17.968 1.00 95.88 287 LEU A N 1
ATOM 2207 C CA . LEU A 1 287 ? 21.536 -5.706 -18.565 1.00 95.88 287 LEU A CA 1
ATOM 2208 C C . LEU A 1 287 ? 21.847 -6.763 -17.493 1.00 95.88 287 LEU A C 1
ATOM 2210 O O . LEU A 1 287 ? 21.625 -7.953 -17.715 1.00 95.88 287 LEU A O 1
ATOM 2214 N N . MET A 1 288 ? 22.318 -6.344 -16.318 1.00 94.69 288 MET A N 1
ATOM 2215 C CA . MET A 1 288 ? 22.587 -7.237 -15.189 1.00 94.69 288 MET A CA 1
ATOM 2216 C C . MET A 1 288 ? 21.319 -7.678 -14.446 1.00 94.69 288 MET A C 1
ATOM 2218 O O . MET A 1 288 ? 21.286 -8.807 -13.942 1.00 94.69 288 MET A O 1
ATOM 2222 N N . ASP A 1 289 ? 20.292 -6.830 -14.401 1.00 94.38 289 ASP A N 1
ATOM 2223 C CA . ASP A 1 289 ? 18.968 -7.142 -13.849 1.00 94.38 289 ASP A CA 1
ATOM 2224 C C . ASP A 1 289 ? 18.096 -7.962 -14.820 1.00 94.38 289 ASP A C 1
ATOM 2226 O O . ASP A 1 289 ? 17.218 -8.714 -14.382 1.00 94.38 289 ASP A O 1
ATOM 2230 N N . TRP A 1 290 ? 18.351 -7.864 -16.132 1.00 94.50 290 TRP A N 1
ATOM 2231 C CA . TRP A 1 290 ? 17.755 -8.679 -17.205 1.00 94.50 290 TRP A CA 1
ATOM 2232 C C . TRP A 1 290 ? 18.487 -10.019 -17.480 1.00 94.50 290 TRP A C 1
ATOM 2234 O O . TRP A 1 290 ? 18.066 -10.824 -18.307 1.00 94.50 290 TRP A O 1
ATOM 2244 N N . PRO A 1 291 ? 19.440 -10.416 -16.634 1.00 93.31 291 PRO A N 1
ATOM 2245 C CA . PRO A 1 291 ? 20.569 -11.319 -16.953 1.00 93.31 291 PRO A CA 1
ATOM 2246 C C . PRO A 1 291 ? 21.114 -11.404 -18.403 1.00 93.31 291 PRO A C 1
ATOM 2248 O O . PRO A 1 291 ? 21.543 -12.473 -18.843 1.00 93.31 291 PRO A O 1
ATOM 2251 N N . ALA A 1 292 ? 21.200 -10.297 -19.141 1.00 95.31 292 ALA A N 1
ATOM 2252 C CA . ALA A 1 292 ? 21.833 -10.214 -20.466 1.00 95.31 292 ALA A CA 1
ATOM 2253 C C . ALA A 1 292 ? 23.374 -10.137 -20.371 1.00 95.31 292 ALA A C 1
ATOM 2255 O O . ALA A 1 292 ? 24.009 -9.135 -20.706 1.00 95.31 292 ALA A O 1
ATOM 2256 N N . HIS A 1 293 ? 24.005 -11.191 -19.837 1.00 95.19 293 HIS A N 1
ATOM 2257 C CA . HIS A 1 293 ? 25.437 -11.182 -19.499 1.00 95.19 293 HIS A CA 1
ATOM 2258 C C . HIS A 1 293 ? 26.365 -11.008 -20.707 1.00 95.19 293 HIS A C 1
ATOM 2260 O O . HIS A 1 293 ? 27.446 -10.439 -20.565 1.00 95.19 293 HIS A O 1
ATOM 2266 N N . ARG A 1 294 ? 25.957 -11.488 -21.888 1.00 95.62 294 ARG A N 1
ATOM 2267 C CA . ARG A 1 294 ? 26.739 -11.341 -23.123 1.00 95.62 294 ARG A CA 1
ATOM 2268 C C . AR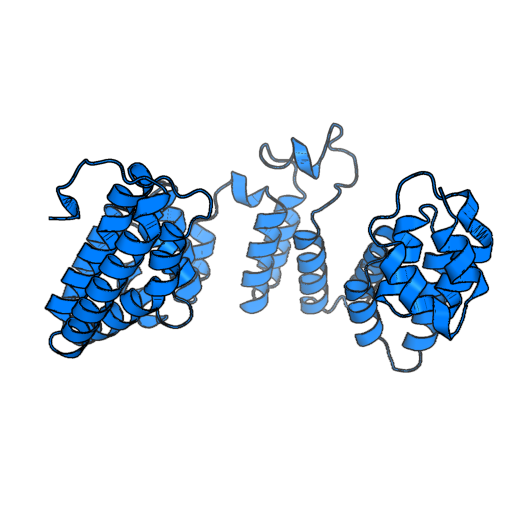G A 1 294 ? 26.824 -9.874 -23.532 1.00 95.62 294 ARG A C 1
ATOM 2270 O O . ARG A 1 294 ? 27.900 -9.362 -23.829 1.00 95.62 294 ARG A O 1
ATOM 2277 N N . GLU A 1 295 ? 25.684 -9.204 -23.522 1.00 96.12 295 GLU A N 1
ATOM 2278 C CA . GLU A 1 295 ? 25.511 -7.806 -23.884 1.00 96.12 295 GLU A CA 1
ATOM 2279 C C . GLU A 1 295 ? 26.172 -6.904 -22.836 1.00 96.12 295 GLU A C 1
ATOM 2281 O O . GLU A 1 295 ? 26.865 -5.954 -23.196 1.00 96.12 295 GLU A O 1
ATOM 2286 N N . ALA A 1 296 ? 26.039 -7.244 -21.548 1.00 95.62 296 ALA A N 1
ATOM 2287 C CA . ALA A 1 296 ? 26.713 -6.555 -20.449 1.00 95.62 296 ALA A CA 1
ATOM 2288 C C . ALA A 1 296 ? 28.242 -6.619 -20.586 1.00 95.62 296 ALA A C 1
ATOM 2290 O O . ALA A 1 296 ? 28.916 -5.595 -20.468 1.00 95.62 296 ALA A O 1
ATOM 2291 N N . ALA A 1 297 ? 28.792 -7.801 -20.886 1.00 95.44 297 ALA A N 1
ATOM 2292 C CA . ALA A 1 297 ? 30.223 -7.971 -21.118 1.00 95.44 297 ALA A CA 1
ATOM 2293 C C . ALA A 1 297 ? 30.703 -7.136 -22.314 1.00 95.44 297 ALA A C 1
ATOM 2295 O O . ALA A 1 297 ? 31.657 -6.368 -22.188 1.00 95.44 297 ALA A O 1
ATOM 2296 N N . ALA A 1 298 ? 29.992 -7.200 -23.444 1.00 95.44 298 ALA A N 1
ATOM 2297 C CA . ALA A 1 298 ? 30.310 -6.399 -24.624 1.00 95.44 298 ALA A CA 1
ATOM 2298 C C . ALA A 1 298 ? 30.244 -4.883 -24.345 1.00 95.44 298 ALA A C 1
ATOM 2300 O O . ALA A 1 298 ? 31.083 -4.119 -24.833 1.00 95.44 298 ALA A O 1
ATOM 2301 N N . LEU A 1 299 ? 29.272 -4.437 -23.540 1.00 95.06 299 LEU A N 1
ATOM 2302 C CA . LEU A 1 299 ? 29.136 -3.040 -23.132 1.00 95.06 299 LEU A CA 1
ATOM 2303 C C . LEU A 1 299 ? 30.342 -2.582 -22.304 1.00 95.06 299 LEU A C 1
ATOM 2305 O O . LEU A 1 299 ? 30.925 -1.537 -22.607 1.00 95.06 299 LEU A O 1
ATOM 2309 N N . VAL A 1 300 ? 30.739 -3.378 -21.306 1.00 93.75 300 VAL A N 1
ATOM 2310 C CA . VAL A 1 300 ? 31.933 -3.134 -20.485 1.00 93.75 300 VAL A CA 1
ATOM 2311 C C . VAL A 1 300 ? 33.165 -3.044 -21.376 1.00 93.75 300 VAL A C 1
ATOM 2313 O O . VAL A 1 300 ? 33.861 -2.032 -21.372 1.00 93.75 300 VAL A O 1
ATOM 2316 N N . GLU A 1 301 ? 33.421 -4.044 -22.212 1.00 93.00 301 GLU A N 1
ATOM 2317 C CA . GLU A 1 301 ? 34.623 -4.064 -23.043 1.00 93.00 301 GLU A CA 1
ATOM 2318 C C . GLU A 1 301 ? 34.743 -2.849 -23.969 1.00 93.00 301 GLU A C 1
ATOM 2320 O O . GLU A 1 301 ? 35.848 -2.339 -24.166 1.00 93.00 301 GLU A O 1
ATOM 2325 N N . ARG A 1 302 ? 33.616 -2.362 -24.498 1.00 93.75 302 ARG A N 1
ATOM 2326 C CA . ARG A 1 302 ? 33.579 -1.218 -25.413 1.00 93.75 302 ARG A CA 1
ATOM 2327 C C . ARG A 1 302 ? 33.677 0.129 -24.699 1.00 93.75 302 ARG A C 1
ATOM 2329 O O . ARG A 1 302 ? 34.328 1.034 -25.215 1.00 93.75 302 ARG A O 1
ATOM 2336 N N . ARG A 1 303 ? 32.993 0.289 -23.561 1.00 92.44 303 ARG A N 1
ATOM 2337 C CA . ARG A 1 303 ? 32.696 1.608 -22.970 1.00 92.44 303 ARG A CA 1
ATOM 2338 C C . ARG A 1 303 ? 33.196 1.799 -21.539 1.00 92.44 303 ARG A C 1
ATOM 2340 O O . ARG A 1 303 ? 32.983 2.869 -20.987 1.00 92.44 303 ARG A O 1
ATOM 2347 N N . ILE A 1 304 ? 33.930 0.853 -20.941 1.00 87.44 304 ILE A N 1
ATOM 2348 C CA . ILE A 1 304 ? 34.372 0.945 -19.530 1.00 87.44 304 ILE A CA 1
ATOM 2349 C C . ILE A 1 304 ? 35.128 2.238 -19.173 1.00 87.44 304 ILE A C 1
ATOM 2351 O O . ILE A 1 304 ? 35.091 2.685 -18.032 1.00 87.44 304 ILE A O 1
ATOM 2355 N N . ARG A 1 305 ? 35.775 2.887 -20.151 1.00 86.94 305 ARG A N 1
ATOM 2356 C CA . ARG A 1 305 ? 36.453 4.185 -19.967 1.00 86.94 305 ARG A CA 1
ATOM 2357 C C . ARG A 1 305 ? 35.498 5.346 -19.650 1.00 86.94 305 ARG A C 1
ATOM 2359 O O . ARG A 1 305 ? 35.960 6.409 -19.252 1.00 86.94 305 ARG A O 1
ATOM 2366 N N . GLU A 1 306 ? 34.196 5.166 -19.853 1.00 86.25 306 GLU A N 1
ATOM 2367 C CA . GLU A 1 306 ? 33.153 6.152 -19.553 1.00 86.25 306 GLU A CA 1
ATOM 2368 C C . GLU A 1 306 ? 32.708 6.123 -18.084 1.00 86.25 306 GLU A C 1
ATOM 2370 O O . GLU A 1 306 ? 31.972 7.015 -17.664 1.00 86.25 306 GLU A O 1
ATOM 2375 N N . VAL A 1 307 ? 33.164 5.148 -17.288 1.00 83.31 307 VAL A N 1
ATOM 2376 C CA . VAL A 1 307 ? 32.902 5.108 -15.844 1.00 83.31 307 VAL A CA 1
ATOM 2377 C C . VAL A 1 307 ? 33.589 6.304 -15.183 1.00 83.31 307 VAL A C 1
ATOM 2379 O O . VAL A 1 307 ? 34.813 6.397 -15.142 1.00 83.31 307 VAL A O 1
ATOM 2382 N N . ARG A 1 308 ? 32.783 7.258 -14.707 1.00 70.19 308 ARG A N 1
ATOM 2383 C CA . ARG A 1 308 ? 33.243 8.508 -14.069 1.00 70.19 308 ARG A CA 1
ATOM 2384 C C . ARG A 1 308 ? 32.998 8.542 -12.564 1.00 70.19 308 ARG A C 1
ATOM 2386 O O . ARG A 1 308 ? 33.369 9.512 -11.907 1.00 70.19 308 ARG A O 1
ATOM 2393 N N . SER A 1 309 ? 32.301 7.553 -12.023 1.00 69.75 309 SER A N 1
ATOM 2394 C CA . SER A 1 309 ? 31.876 7.510 -10.627 1.00 69.75 309 SER A CA 1
ATOM 2395 C C . SER A 1 309 ? 31.972 6.084 -10.095 1.00 69.75 309 SER A C 1
ATOM 2397 O O . SER A 1 309 ? 31.886 5.144 -10.887 1.00 69.75 309 SER A O 1
ATOM 2399 N N . PRO A 1 310 ? 32.146 5.908 -8.772 1.00 78.69 310 PRO A N 1
ATOM 2400 C CA . PRO A 1 310 ? 32.177 4.583 -8.178 1.00 78.69 310 PRO A CA 1
ATOM 2401 C C . PRO A 1 310 ? 30.852 3.873 -8.446 1.00 78.69 310 PRO A C 1
ATOM 2403 O O . PRO A 1 310 ? 29.810 4.302 -7.959 1.00 78.69 310 PRO A O 1
ATOM 2406 N N . LEU A 1 311 ? 30.910 2.783 -9.205 1.00 82.12 311 LEU A N 1
ATOM 2407 C CA . LEU A 1 311 ? 29.754 1.944 -9.498 1.00 82.12 311 LEU A CA 1
ATOM 2408 C C . LEU A 1 311 ? 29.339 1.182 -8.222 1.00 82.12 311 LEU A C 1
ATOM 2410 O O . LEU A 1 311 ? 30.119 0.347 -7.748 1.00 82.12 311 LEU A O 1
ATOM 2414 N N . PRO A 1 312 ? 28.138 1.407 -7.657 1.00 83.06 312 PRO A N 1
ATOM 2415 C CA . PRO A 1 312 ? 27.749 0.821 -6.371 1.00 83.06 312 PRO A CA 1
ATOM 2416 C C . PRO A 1 312 ? 27.730 -0.715 -6.365 1.00 83.06 312 PRO A C 1
ATOM 2418 O O . PRO A 1 312 ? 28.089 -1.330 -5.366 1.00 83.06 312 PRO A O 1
ATOM 2421 N N . LEU A 1 313 ? 27.350 -1.336 -7.489 1.00 88.31 313 LEU A N 1
ATOM 2422 C CA . LEU A 1 313 ? 27.191 -2.793 -7.638 1.00 88.31 313 LEU A CA 1
ATOM 2423 C C . LEU A 1 313 ? 28.342 -3.462 -8.409 1.00 88.31 313 LEU A C 1
ATOM 2425 O O . LEU A 1 313 ? 28.232 -4.600 -8.862 1.00 88.31 313 LEU A O 1
ATOM 2429 N N . LYS A 1 314 ? 29.473 -2.766 -8.551 1.00 90.00 314 LYS A N 1
ATOM 2430 C CA . LYS A 1 314 ? 30.634 -3.191 -9.348 1.00 90.00 314 LYS A CA 1
ATOM 2431 C C . LYS A 1 314 ? 31.116 -4.609 -9.041 1.00 90.00 314 LYS A C 1
ATOM 2433 O O . LYS A 1 314 ? 31.321 -5.401 -9.957 1.00 90.00 314 LYS A O 1
ATOM 2438 N N . ALA A 1 315 ? 31.319 -4.913 -7.758 1.00 91.19 315 ALA A N 1
ATOM 2439 C CA . ALA A 1 315 ? 31.853 -6.202 -7.323 1.00 91.19 315 ALA A CA 1
ATOM 2440 C C . ALA A 1 315 ? 30.869 -7.344 -7.619 1.00 91.19 315 ALA A C 1
ATOM 2442 O O . ALA A 1 315 ? 31.270 -8.382 -8.145 1.00 91.19 315 ALA A O 1
ATOM 2443 N N . ASP A 1 316 ? 29.580 -7.114 -7.359 1.00 93.06 316 ASP A N 1
ATOM 2444 C CA . ASP A 1 316 ? 28.517 -8.085 -7.613 1.00 93.06 316 ASP A CA 1
ATOM 2445 C C . ASP A 1 316 ? 28.362 -8.362 -9.112 1.00 93.06 316 ASP A C 1
ATOM 2447 O O . ASP A 1 316 ? 28.238 -9.515 -9.531 1.00 93.06 316 ASP A O 1
ATOM 2451 N N . TRP A 1 317 ? 28.412 -7.319 -9.945 1.00 94.31 317 TRP A N 1
ATOM 2452 C CA . TRP A 1 317 ? 28.345 -7.470 -11.397 1.00 94.31 317 TRP A CA 1
ATOM 2453 C C . TRP A 1 317 ? 29.564 -8.202 -11.958 1.00 94.31 317 TRP A C 1
ATOM 2455 O O . TRP A 1 317 ? 29.404 -9.130 -12.752 1.00 94.31 317 TRP A O 1
ATOM 2465 N N . ALA A 1 318 ? 30.772 -7.859 -11.509 1.00 93.00 318 ALA A N 1
ATOM 2466 C CA . ALA A 1 318 ? 31.982 -8.557 -11.928 1.00 93.00 318 ALA A CA 1
ATOM 2467 C C . ALA A 1 318 ? 31.946 -10.043 -11.541 1.00 93.00 318 ALA A C 1
ATOM 2469 O O . ALA A 1 318 ? 32.256 -10.897 -12.370 1.00 93.00 318 ALA A O 1
ATOM 2470 N N . ALA A 1 319 ? 31.494 -10.370 -10.325 1.00 94.44 319 ALA A N 1
ATOM 2471 C CA . ALA A 1 319 ? 31.356 -11.754 -9.876 1.00 94.44 319 ALA A CA 1
ATOM 2472 C C . ALA A 1 319 ? 30.392 -12.564 -10.762 1.00 94.44 319 ALA A C 1
ATOM 2474 O O . ALA A 1 319 ? 30.687 -13.708 -11.106 1.00 94.44 319 ALA A O 1
ATOM 2475 N N . ARG A 1 320 ? 29.270 -11.964 -11.187 1.00 94.81 320 ARG A N 1
ATOM 2476 C CA . ARG A 1 320 ? 28.315 -12.601 -12.115 1.00 94.81 320 ARG A CA 1
ATOM 2477 C C . ARG A 1 320 ? 28.901 -12.817 -13.516 1.00 94.81 320 ARG A C 1
ATOM 2479 O O . ARG A 1 320 ? 28.560 -13.803 -14.164 1.00 94.81 320 ARG A O 1
ATOM 2486 N N . LEU A 1 321 ? 29.776 -11.926 -13.987 1.00 93.94 321 LEU A N 1
ATOM 2487 C CA . LEU A 1 321 ? 30.416 -12.041 -15.304 1.00 93.94 321 LEU A CA 1
ATOM 2488 C C . LEU A 1 321 ? 31.613 -13.004 -15.310 1.00 93.94 321 LEU A C 1
ATOM 2490 O O . LEU A 1 321 ? 31.852 -13.654 -16.325 1.00 93.94 321 LEU A O 1
ATOM 2494 N N . ALA A 1 322 ? 32.323 -13.153 -14.190 1.00 93.75 322 ALA A N 1
ATOM 2495 C CA . ALA A 1 322 ? 33.623 -13.824 -14.110 1.00 93.75 322 ALA A CA 1
ATOM 2496 C C . ALA A 1 322 ? 33.663 -15.247 -14.694 1.00 93.75 322 ALA A C 1
ATOM 2498 O O . ALA A 1 322 ? 34.667 -15.638 -15.281 1.00 93.75 322 ALA A O 1
ATOM 2499 N N . GLN A 1 323 ? 32.581 -16.025 -14.565 1.00 92.00 323 GLN A N 1
ATOM 2500 C CA . GLN A 1 323 ? 32.565 -17.411 -15.042 1.00 92.00 323 GLN A CA 1
ATOM 2501 C C . GLN A 1 323 ? 32.585 -17.522 -16.575 1.00 92.00 323 GLN A C 1
ATOM 2503 O O . GLN A 1 323 ? 33.218 -18.428 -17.112 1.00 92.00 323 GLN A O 1
ATOM 2508 N N . LYS A 1 324 ? 31.855 -16.647 -17.278 1.00 94.50 324 LYS A N 1
ATOM 2509 C CA . LYS A 1 324 ? 31.666 -16.727 -18.741 1.00 94.50 324 LYS A CA 1
ATOM 2510 C C . LYS A 1 324 ? 32.380 -15.613 -19.509 1.00 94.50 324 LYS A C 1
ATOM 2512 O O . LYS A 1 324 ? 32.660 -15.791 -20.688 1.00 94.50 324 LYS A O 1
ATOM 2517 N N . TYR A 1 325 ? 32.673 -14.497 -18.846 1.00 95.88 325 TYR A N 1
ATOM 2518 C CA . TYR A 1 325 ? 33.258 -13.283 -19.416 1.00 95.88 325 TYR A CA 1
ATOM 2519 C C . TYR A 1 325 ? 34.347 -12.718 -18.477 1.00 95.88 325 TYR A C 1
ATOM 2521 O O . TYR A 1 325 ? 34.173 -11.631 -17.915 1.00 95.88 325 TYR A O 1
ATOM 2529 N N . PRO A 1 326 ? 35.456 -13.454 -18.255 1.00 93.88 326 PRO A N 1
ATOM 2530 C CA . PRO A 1 326 ? 36.497 -13.070 -17.296 1.00 93.88 326 PRO A CA 1
ATOM 2531 C C . PRO A 1 326 ? 37.157 -11.727 -17.642 1.00 93.88 326 PRO A C 1
ATOM 2533 O O . PRO A 1 326 ? 37.280 -10.874 -16.768 1.00 93.88 326 PRO A O 1
ATOM 2536 N N . ASP A 1 327 ? 37.467 -11.479 -18.917 1.00 92.81 327 ASP A N 1
ATOM 2537 C CA . ASP A 1 327 ? 38.092 -10.228 -19.370 1.00 92.81 327 ASP A CA 1
ATOM 2538 C C . ASP A 1 327 ? 37.222 -8.998 -19.068 1.00 92.81 327 ASP A C 1
ATOM 2540 O O . ASP A 1 327 ? 37.717 -7.947 -18.647 1.00 92.81 327 ASP A O 1
ATOM 2544 N N . ALA A 1 328 ? 35.905 -9.123 -19.255 1.00 93.00 328 ALA A N 1
ATOM 2545 C CA . ALA A 1 328 ? 34.960 -8.064 -18.929 1.00 93.00 328 ALA A CA 1
ATOM 2546 C C . ALA A 1 328 ? 34.871 -7.850 -17.410 1.00 93.00 328 ALA A C 1
ATOM 2548 O O . ALA A 1 328 ? 34.865 -6.707 -16.953 1.00 93.00 328 ALA A O 1
ATOM 2549 N N . ALA A 1 329 ? 34.858 -8.927 -16.618 1.00 92.94 329 ALA A N 1
ATOM 2550 C CA . ALA A 1 329 ? 34.856 -8.844 -15.160 1.00 92.94 329 ALA A CA 1
ATOM 2551 C C . ALA A 1 329 ? 36.119 -8.154 -14.617 1.00 92.94 329 ALA A C 1
ATOM 2553 O O . ALA A 1 329 ? 36.014 -7.270 -13.768 1.00 92.94 329 ALA A O 1
ATOM 2554 N N . GLU A 1 330 ? 37.299 -8.494 -15.138 1.00 92.75 330 GLU A N 1
ATOM 2555 C CA . GLU A 1 330 ? 38.567 -7.867 -14.750 1.00 92.75 330 GLU A CA 1
ATOM 2556 C C . GLU A 1 330 ? 38.608 -6.381 -15.113 1.00 92.75 330 GLU A C 1
ATOM 2558 O O . GLU A 1 330 ? 38.955 -5.549 -14.273 1.00 92.75 330 GLU A O 1
ATOM 2563 N N . ARG A 1 331 ? 38.195 -6.022 -16.336 1.00 91.38 331 ARG A N 1
ATOM 2564 C CA . ARG A 1 331 ? 38.102 -4.616 -16.766 1.00 91.38 331 ARG A CA 1
ATOM 2565 C C . ARG A 1 331 ? 37.125 -3.824 -15.911 1.00 91.38 331 ARG A C 1
ATOM 2567 O O . ARG A 1 331 ? 37.421 -2.681 -15.568 1.00 91.38 331 ARG A O 1
ATOM 2574 N N . LEU A 1 332 ? 35.990 -4.429 -15.560 1.00 90.12 332 LEU A N 1
ATOM 2575 C CA . LEU A 1 332 ? 35.029 -3.818 -14.657 1.00 90.12 332 LEU A CA 1
ATOM 2576 C C . LEU A 1 332 ? 35.664 -3.601 -13.286 1.00 90.12 332 LEU A C 1
ATOM 2578 O O . LEU A 1 332 ? 35.610 -2.489 -12.796 1.00 90.12 332 LEU A O 1
ATOM 2582 N N . LEU A 1 333 ? 36.335 -4.592 -12.691 1.00 90.00 333 LEU A N 1
ATOM 2583 C CA . LEU A 1 333 ? 37.021 -4.437 -11.399 1.00 90.00 333 LEU A CA 1
ATOM 2584 C C . LEU A 1 333 ? 38.136 -3.383 -11.431 1.00 90.00 333 LEU A C 1
ATOM 2586 O O . LEU A 1 333 ? 38.301 -2.641 -10.461 1.00 90.00 333 LEU A O 1
ATOM 2590 N N . ALA A 1 334 ? 38.852 -3.279 -12.547 1.00 87.44 334 ALA A N 1
ATOM 2591 C CA . ALA A 1 334 ? 39.935 -2.323 -12.749 1.00 87.44 334 ALA A CA 1
ATOM 2592 C C . ALA A 1 334 ? 39.464 -0.891 -13.067 1.00 87.44 334 ALA A C 1
ATOM 2594 O O . ALA A 1 334 ? 40.293 0.019 -13.082 1.00 87.44 334 ALA A O 1
ATOM 2595 N N . SER A 1 335 ? 38.169 -0.666 -13.330 1.00 82.94 335 SER A N 1
ATOM 2596 C CA . SER A 1 335 ? 37.648 0.675 -13.622 1.00 82.94 335 SER A CA 1
ATOM 2597 C C . SER A 1 335 ? 37.761 1.595 -12.403 1.00 82.94 335 SER A C 1
ATOM 2599 O O . SER A 1 335 ? 37.602 1.138 -11.269 1.00 82.94 335 SER A O 1
ATOM 2601 N N . ALA A 1 336 ? 38.047 2.878 -12.630 1.00 66.00 336 ALA A N 1
ATOM 2602 C CA . ALA A 1 336 ? 38.238 3.866 -11.565 1.00 66.00 336 ALA A CA 1
ATOM 2603 C C . ALA A 1 336 ? 36.965 4.116 -10.746 1.00 66.00 336 ALA A C 1
ATOM 2605 O O . ALA A 1 336 ? 35.864 4.076 -11.344 1.00 66.00 336 ALA A O 1
#

Sequence (336 aa):
AVAASRARVSWRKRPDLIRDLSVLSEGVETLSRLAPAEGVVRRMAWFDLFRGLTQRVKDPRAEVADLFETGAPALWQAADAAVQADPAIAEILADAVQAHPLDYARWIGAAGEALTPALARRLLEGLDVESGVRGMRTVVRRLADRADDLDLWLSLVTPEERGSPDFAAAMARRLLIAGRVAEARQALEAALSPSPANRRWTFGRSPQGTPRLTPAWEAASIDLMEAEGRKDEAQDLRWALFERDLSAPVLRAYLARLPDFDDVEALDRALAHAAAHADLETALGFLMDWPAHREAAALVERRIREVRSPLPLKADWAARLAQKYPDAAERLLASA

Nearest PDB structures (foldseek):
  5m72-assembly1_A  TM=4.733E-01  e=1.021E+00  Homo sapiens
  6frk-assembly1_r  TM=4.392E-01  e=1.729E+00  Canis lupus familiaris
  8qvx-assembly1_B  TM=2.245E-01  e=8.616E-02  Homo sapiens
  7ni6-assembly1_B  TM=2.401E-01  e=2.472E-01  Homo sapiens
  8pkp-assembly1_J  TM=2.712E-01  e=4.539E-01  Homo sapiens

Solvent-accessible surface area (backbone atoms only — not comparable to full-atom values): 17921 Å² total; per-residue (Å²): 110,78,80,79,56,83,71,71,40,52,59,84,53,43,65,60,51,52,51,55,52,48,55,52,48,54,54,35,50,55,36,22,75,76,40,29,64,64,13,30,55,50,39,51,58,56,57,61,37,50,65,65,42,66,77,29,42,55,56,96,78,43,60,71,59,48,55,54,36,74,43,18,27,61,52,30,43,27,42,49,56,15,30,72,75,38,68,68,49,34,49,58,51,23,52,52,34,68,75,39,22,59,63,43,29,52,32,62,70,42,14,67,81,38,51,40,41,68,51,29,45,54,34,54,77,56,43,76,79,80,46,85,50,68,38,45,46,49,31,48,38,55,31,19,65,47,41,71,33,61,68,64,37,58,71,70,61,48,79,57,48,45,16,26,42,60,48,13,17,58,50,20,48,53,28,47,77,71,66,40,52,72,57,20,50,53,33,48,53,44,30,74,45,88,33,92,62,21,32,70,75,39,25,52,100,45,82,87,53,88,56,67,71,47,74,56,27,54,52,35,49,34,55,47,26,48,76,72,65,41,49,65,62,29,46,52,50,36,49,53,50,22,75,72,66,49,38,53,73,44,46,52,61,44,42,76,72,45,58,92,73,54,30,58,58,50,47,53,52,49,54,52,49,39,70,68,41,88,54,61,67,60,28,44,49,27,25,63,72,62,65,38,58,69,62,37,33,54,43,40,68,74,47,48,88,70,55,85,54,82,62,92,58,46,67,63,53,23,60,70,30,40,84,87,35,44,71,31,16,50,52,56,68,68,45,98

Foldseek 3Di:
DLQPDQAAAEPVCVVVVLVVLVVQLVVLLVCLVVPLQVSLVSVLVSLVSLVSNVVRYPCPPCVSVVSSLLCLLSSLLSLVVNCVVPVVSLLVVLVSCVVPLQSVLSSLVSNPCSNALVSLVSNLVNHPLVDPDPSSLSSNLSSCVRVVNLVSNVVSQDPLLLLALLSLLVNLVSCVVVLVLVVNVVSLVSNLDDDPNNCPQQCNPHVPDHGPGDPSNLVSVLSSCVSVVVPVVSLVSLVVCCLVQVDPVSLVVNLVPDPPVVSVVSVVVSLVSLLPDPDLLSSLVSCVVNVVLVSNLVSQVVCLQVPPDPRPCLQVNLVSNCVPRVVSSVSSVPRD

Mean predicted aligned error: 6.74 Å

Radius of gyration: 26.62 Å; Cα contacts (8 Å, |Δi|>4): 392; chains: 1; bounding box: 63×44×69 Å

Secondary structure (DSSP, 8-state):
-TTT----B-TTTHHHHHHHHHHHHHHHHHHHHH-HHHHHHHHHHHHTHHHHHHTTB--TT-HHHHHHHHTHHHHHHHHHHHHHH-TTHHHHHHHHHHHSHHHHHHHHHT-GGGS-HHHHHHHHTTS-TT---HHHHHHHHHHHHHHT-HHHHHHT--HHHHH-HHHHHHHHHHHHHTT-HHHHHHHHHHHTS--TTTTTTTSTT-TTSPP---HHHHHHHHHHHHHTT-HHHHHHHHHHHHHHH--HHHHHHHHTTS-TTHHHHHHHHHHHHHHH-S-HHHHHHHHHHTT-HHHHHHHHHHHGGG--S--TTHHHHHHHHTTT-HHHHHHHHH--

pLDDT: mean 91.47, std 8.44, range [54.94, 98.25]